Protein AF-0000000076551559 (afdb_homodimer)

Foldseek 3Di:
DPDPVNVVVVVVVCCQLVLLLQLVVLLLCLVLVLCVLVPLLDDDPPDPDDHDLVNVQSNCCNPPVASDRDDPPDPDPPPPPPPPPPPPVDDDPPPPDPPVPPPPDPDPPPPPPVPPCVVVSVVVNVVSVVSNVVSVVSLVVSCVPDDPVVSSVVSNVNSVVVSVVVNVD/DPDPVNVVVVVVVCCQLVLLLQLVVLLLCLVLVLCVLVPLLDDDPPDPDDHDLVNVQSNCCNPPVASDRDDPPDPDPPPPPPPDPPPPVDDDPPPPDCPVPVPPDPPPPPPPPVPPCVVVSVVVNVVSVVSNVVSVVSLVVSCVPDDPVVSSVVSNVNSVVVSVVVNVD

Organism: NCBI:txid570835

pLDDT: mean 78.08, std 25.2, range [28.67, 98.81]

Structure (mmCIF, N/CA/C/O backbone):
data_AF-0000000076551559-model_v1
#
loop_
_entity.id
_entity.type
_entity.pdbx_description
1 polymer 'PepSY-associated transmembrane protein'
#
loop_
_atom_site.group_PDB
_atom_site.id
_atom_site.type_symbol
_atom_site.label_atom_id
_atom_site.label_alt_id
_atom_site.label_comp_id
_atom_site.label_asym_id
_atom_site.label_entity_id
_atom_site.label_seq_id
_atom_site.pdbx_PDB_ins_code
_atom_site.Cartn_x
_atom_site.Cartn_y
_atom_site.Cartn_z
_atom_site.occupancy
_atom_site.B_iso_or_equiv
_atom_site.auth_seq_id
_atom_site.auth_comp_id
_atom_site.auth_asym_id
_atom_site.auth_atom_id
_atom_site.pdbx_PDB_model_num
ATOM 1 N N . MET A 1 1 ? -0.779 -9.688 -32.031 1 63.06 1 MET A N 1
ATOM 2 C CA . MET A 1 1 ? -1.472 -9.898 -30.766 1 63.06 1 MET A CA 1
ATOM 3 C C . MET A 1 1 ? -0.723 -10.906 -29.906 1 63.06 1 MET A C 1
ATOM 5 O O . MET A 1 1 ? -0.299 -11.961 -30.391 1 63.06 1 MET A O 1
ATOM 9 N N . ILE A 1 2 ? -0.225 -10.492 -28.766 1 76.25 2 ILE A N 1
ATOM 10 C CA . ILE A 1 2 ? 0.475 -11.43 -27.906 1 76.25 2 ILE A CA 1
ATOM 11 C C . ILE A 1 2 ? -0.437 -12.609 -27.578 1 76.25 2 ILE A C 1
ATOM 13 O O . ILE A 1 2 ? -1.592 -12.422 -27.188 1 76.25 2 ILE A O 1
ATOM 17 N N . PRO A 1 3 ? 0.051 -13.742 -27.891 1 84.31 3 PRO A N 1
ATOM 18 C CA . PRO A 1 3 ? -0.763 -14.906 -27.547 1 84.31 3 PRO A CA 1
ATOM 19 C C . PRO A 1 3 ? -1.123 -14.953 -26.062 1 84.31 3 PRO A C 1
ATOM 21 O O . PRO A 1 3 ? -0.355 -14.484 -25.219 1 84.31 3 PRO A O 1
ATOM 24 N N . SER A 1 4 ? -2.287 -15.453 -25.812 1 84.56 4 SER A N 1
ATOM 25 C CA . SER A 1 4 ? -2.855 -15.477 -24.469 1 84.56 4 SER A CA 1
ATOM 26 C C . SER A 1 4 ? -1.895 -16.125 -23.469 1 84.56 4 SER A C 1
ATOM 28 O O . SER A 1 4 ? -1.733 -15.633 -22.344 1 84.56 4 SER A O 1
ATOM 30 N N . ARG A 1 5 ? -1.198 -17.141 -23.938 1 88.62 5 ARG A N 1
ATOM 31 C CA . ARG A 1 5 ? -0.278 -17.859 -23.062 1 88.62 5 ARG A CA 1
ATOM 32 C C . ARG A 1 5 ? 0.947 -17 -22.75 1 88.62 5 ARG A C 1
ATOM 34 O O . ARG A 1 5 ? 1.426 -16.984 -21.609 1 88.62 5 ARG A O 1
ATOM 41 N N . ALA A 1 6 ? 1.426 -16.391 -23.766 1 90.19 6 ALA A N 1
ATOM 42 C CA . ALA A 1 6 ? 2.58 -15.516 -23.578 1 90.19 6 ALA A CA 1
ATOM 43 C C . ALA A 1 6 ? 2.238 -14.344 -22.672 1 90.19 6 ALA A C 1
ATOM 45 O O . ALA A 1 6 ? 3.045 -13.945 -21.828 1 90.19 6 ALA A O 1
ATOM 46 N N . PHE A 1 7 ? 1.09 -13.852 -22.812 1 91.69 7 PHE A N 1
ATOM 47 C CA . PHE A 1 7 ? 0.646 -12.727 -22 1 91.69 7 PHE A CA 1
ATOM 48 C C . PHE A 1 7 ? 0.524 -13.133 -20.531 1 91.69 7 PHE A C 1
ATOM 50 O O . PHE A 1 7 ? 0.917 -12.375 -19.641 1 91.69 7 PHE A O 1
ATOM 57 N N . LEU A 1 8 ? 0.089 -14.266 -20.328 1 92.44 8 LEU A N 1
ATOM 58 C CA . LEU A 1 8 ? -0.045 -14.766 -18.953 1 92.44 8 LEU A CA 1
ATOM 59 C C . LEU A 1 8 ? 1.323 -14.953 -18.312 1 92.44 8 LEU A C 1
ATOM 61 O O . LEU A 1 8 ? 1.501 -14.656 -17.125 1 92.44 8 LEU A O 1
ATOM 65 N N . LYS A 1 9 ? 2.184 -15.438 -19.078 1 93.62 9 LYS A N 1
ATOM 66 C CA . LYS A 1 9 ? 3.547 -15.586 -18.562 1 93.62 9 LYS A CA 1
ATOM 67 C C . LYS A 1 9 ? 4.156 -14.234 -18.219 1 93.62 9 LYS A C 1
ATOM 69 O O . LYS A 1 9 ? 4.766 -14.078 -17.156 1 93.62 9 LYS A O 1
ATOM 74 N N . TYR A 1 10 ? 3.982 -13.328 -19.125 1 93.75 10 TYR A N 1
ATOM 75 C CA . TYR A 1 10 ? 4.496 -11.984 -18.891 1 93.75 10 TYR A CA 1
ATOM 76 C C . TYR A 1 10 ? 3.865 -11.367 -17.641 1 93.75 10 TYR A C 1
ATOM 78 O O . TYR A 1 10 ? 4.547 -10.711 -16.859 1 93.75 10 TYR A O 1
ATOM 86 N N . THR A 1 11 ? 2.625 -11.594 -17.5 1 95.44 11 THR A N 1
ATOM 87 C CA . THR A 1 11 ? 1.903 -11.062 -16.344 1 95.44 11 THR A CA 1
ATOM 88 C C . THR A 1 11 ? 2.432 -11.664 -15.047 1 95.44 11 THR A C 1
ATOM 90 O O . THR A 1 11 ? 2.633 -10.953 -14.062 1 95.44 11 THR A O 1
ATOM 93 N N . ARG A 1 12 ? 2.646 -12.898 -15.117 1 95.75 12 ARG A N 1
ATOM 94 C CA . ARG A 1 12 ? 3.162 -13.586 -13.938 1 95.75 12 ARG A CA 1
ATOM 95 C C . ARG A 1 12 ? 4.555 -13.086 -13.57 1 95.75 12 ARG A C 1
ATOM 97 O O . ARG A 1 12 ? 4.836 -12.82 -12.406 1 95.75 12 ARG A O 1
ATOM 104 N N . VAL A 1 13 ? 5.379 -12.891 -14.547 1 95.31 13 VAL A N 1
ATOM 105 C CA . VAL A 1 13 ? 6.758 -12.453 -14.336 1 95.31 13 VAL A CA 1
ATOM 106 C C . VAL A 1 13 ? 6.773 -11.016 -13.828 1 95.31 13 VAL A C 1
ATOM 108 O O . VAL A 1 13 ? 7.508 -10.688 -12.891 1 95.31 13 VAL A O 1
ATOM 111 N N . THR A 1 14 ? 5.957 -10.258 -14.445 1 95.88 14 THR A N 1
ATOM 112 C CA . THR A 1 14 ? 5.867 -8.867 -14.023 1 95.88 14 THR A CA 1
ATOM 113 C C . THR A 1 14 ? 5.367 -8.773 -12.586 1 95.88 14 THR A C 1
ATOM 115 O O . THR A 1 14 ? 5.945 -8.055 -11.766 1 95.88 14 THR A O 1
ATOM 118 N N . HIS A 1 15 ? 4.332 -9.492 -12.289 1 97.94 15 HIS A N 1
ATOM 119 C CA . HIS A 1 15 ? 3.805 -9.5 -10.93 1 97.94 15 HIS A CA 1
ATOM 120 C C . HIS A 1 15 ? 4.863 -9.945 -9.93 1 97.94 15 HIS A C 1
ATOM 122 O O . HIS A 1 15 ? 5.035 -9.32 -8.883 1 97.94 15 HIS A O 1
ATOM 128 N N . LEU A 1 16 ? 5.582 -10.906 -10.281 1 97.31 16 LEU A N 1
ATOM 129 C CA . LEU A 1 16 ? 6.59 -11.5 -9.406 1 97.31 16 LEU A CA 1
ATOM 130 C C . LEU A 1 16 ? 7.684 -10.484 -9.078 1 97.31 16 LEU A C 1
ATOM 132 O O . LEU A 1 16 ? 7.898 -10.156 -7.91 1 97.31 16 LEU A O 1
ATOM 136 N N . TYR A 1 17 ? 8.266 -9.953 -10.055 1 97.19 17 TYR A N 1
ATOM 137 C CA . TYR A 1 17 ? 9.469 -9.164 -9.812 1 97.19 17 TYR A CA 1
ATOM 138 C C . TYR A 1 17 ? 9.102 -7.75 -9.367 1 97.19 17 TYR A C 1
ATOM 140 O O . TYR A 1 17 ? 9.82 -7.145 -8.57 1 97.19 17 TYR A O 1
ATOM 148 N N . LEU A 1 18 ? 8.031 -7.266 -9.859 1 98.06 18 LEU A N 1
ATOM 149 C CA . LEU A 1 18 ? 7.555 -6 -9.32 1 98.06 18 LEU A CA 1
ATOM 150 C C . LEU A 1 18 ? 7.191 -6.137 -7.844 1 98.06 18 LEU A C 1
ATOM 152 O O . LEU A 1 18 ? 7.562 -5.293 -7.027 1 98.06 18 LEU A O 1
ATOM 156 N N . GLY A 1 19 ? 6.469 -7.199 -7.578 1 98.38 19 GLY A N 1
ATOM 157 C CA . GLY A 1 19 ? 6.078 -7.449 -6.199 1 98.38 19 GLY A CA 1
ATOM 158 C C . GLY A 1 19 ? 7.262 -7.586 -5.258 1 98.38 19 GLY A C 1
ATOM 159 O O . GLY A 1 19 ? 7.262 -7.016 -4.164 1 98.38 19 GLY A O 1
ATOM 160 N N . VAL A 1 20 ? 8.227 -8.312 -5.707 1 98.69 20 VAL A N 1
ATOM 161 C CA . VAL A 1 20 ? 9.406 -8.539 -4.879 1 98.69 20 VAL A CA 1
ATOM 162 C C . VAL A 1 20 ? 10.156 -7.223 -4.684 1 98.69 20 VAL A C 1
ATOM 164 O O . VAL A 1 20 ? 10.602 -6.914 -3.574 1 98.69 20 VAL A O 1
ATOM 167 N N . PHE A 1 21 ? 10.297 -6.465 -5.688 1 98.75 21 PHE A N 1
ATOM 168 C CA . PHE A 1 21 ? 11.031 -5.203 -5.629 1 98.75 21 PHE A CA 1
ATOM 169 C C . PHE A 1 21 ? 10.359 -4.234 -4.66 1 98.75 21 PHE A C 1
ATOM 171 O O . PHE A 1 21 ? 11.039 -3.584 -3.861 1 98.75 21 PHE A O 1
ATOM 178 N N . ILE A 1 22 ? 9.039 -4.207 -4.695 1 98.75 22 ILE A N 1
ATOM 179 C CA . ILE A 1 22 ? 8.383 -3.166 -3.918 1 98.75 22 ILE A CA 1
ATOM 180 C C . ILE A 1 22 ? 7.996 -3.713 -2.545 1 98.75 22 ILE A C 1
ATOM 182 O O . ILE A 1 22 ? 7.5 -2.973 -1.691 1 98.75 22 ILE A O 1
ATOM 186 N N . ALA A 1 23 ? 8.227 -4.949 -2.246 1 98.81 23 ALA A N 1
ATOM 187 C CA . ALA A 1 23 ? 7.805 -5.602 -1.01 1 98.81 23 ALA A CA 1
ATOM 188 C C . ALA A 1 23 ? 8.281 -4.824 0.212 1 98.81 23 ALA A C 1
ATOM 190 O O . ALA A 1 23 ? 7.504 -4.551 1.127 1 98.81 23 ALA A O 1
ATOM 191 N N . PRO A 1 24 ? 9.547 -4.344 0.263 1 98.75 24 PRO A N 1
ATOM 192 C CA . PRO A 1 24 ? 9.961 -3.588 1.444 1 98.75 24 PRO A CA 1
ATOM 193 C C . PRO A 1 24 ? 9.164 -2.299 1.634 1 98.75 24 PRO A C 1
ATOM 195 O O . PRO A 1 24 ? 8.828 -1.938 2.764 1 98.75 24 PRO A O 1
ATOM 198 N N . ALA A 1 25 ? 8.93 -1.687 0.568 1 98.62 25 ALA A N 1
ATOM 199 C CA . ALA A 1 25 ? 8.117 -0.477 0.645 1 98.62 25 ALA A CA 1
ATOM 200 C C . ALA A 1 25 ? 6.703 -0.798 1.123 1 98.62 25 ALA A C 1
ATOM 202 O O . ALA A 1 25 ? 6.113 -0.032 1.886 1 98.62 25 ALA A O 1
ATOM 203 N N . LEU A 1 26 ? 6.164 -1.892 0.678 1 98.75 26 LEU A N 1
ATOM 204 C CA . LEU A 1 26 ? 4.824 -2.283 1.099 1 98.75 26 LEU A CA 1
ATOM 205 C C . LEU A 1 26 ? 4.789 -2.584 2.594 1 98.75 26 LEU A C 1
ATOM 207 O O . LEU A 1 26 ? 3.826 -2.234 3.279 1 98.75 26 LEU A O 1
ATOM 211 N N . PHE A 1 27 ? 5.801 -3.219 3.094 1 98.75 27 PHE A N 1
ATOM 212 C CA . PHE A 1 27 ? 5.906 -3.438 4.531 1 98.75 27 PHE A CA 1
ATOM 213 C C . PHE A 1 27 ? 5.953 -2.109 5.281 1 98.75 27 PHE A C 1
ATOM 215 O O . PHE A 1 27 ? 5.277 -1.942 6.301 1 98.75 27 PHE A O 1
ATOM 222 N N . PHE A 1 28 ? 6.797 -1.255 4.785 1 98.25 28 PHE A N 1
ATOM 223 C CA . PHE A 1 28 ? 6.938 0.07 5.379 1 98.25 28 PHE A CA 1
ATOM 224 C C . PHE A 1 28 ? 5.594 0.792 5.414 1 98.25 28 PHE A C 1
ATOM 226 O O . PHE A 1 28 ? 5.18 1.29 6.461 1 98.25 28 PHE A O 1
ATOM 233 N N . PHE A 1 29 ? 4.855 0.775 4.297 1 98 29 PHE A N 1
ATOM 234 C CA . PHE A 1 29 ? 3.602 1.516 4.199 1 98 29 PHE A CA 1
ATOM 235 C C . PHE A 1 29 ? 2.506 0.838 5.016 1 98 29 PHE A C 1
ATOM 237 O O . PHE A 1 29 ? 1.636 1.509 5.574 1 98 29 PHE A O 1
ATOM 244 N N . ALA A 1 30 ? 2.5 -0.464 5.027 1 98.25 30 ALA A N 1
ATOM 245 C CA . ALA A 1 30 ? 1.529 -1.17 5.859 1 98.25 30 ALA A CA 1
ATOM 246 C C . ALA A 1 30 ? 1.704 -0.81 7.332 1 98.25 30 ALA A C 1
ATOM 248 O O . ALA A 1 30 ? 0.726 -0.538 8.031 1 98.25 3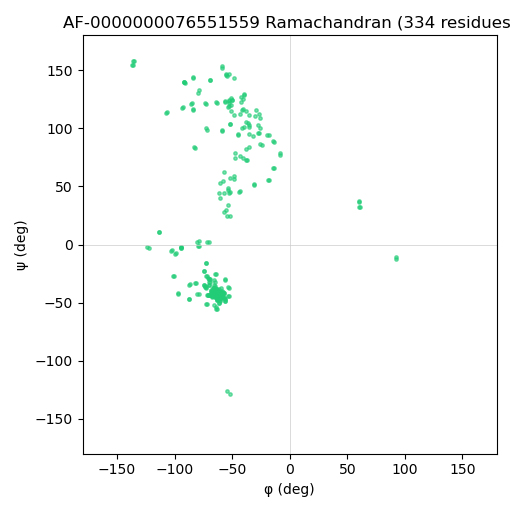0 ALA A O 1
ATOM 249 N N . PHE A 1 31 ? 2.906 -0.756 7.75 1 97.81 31 PHE A N 1
ATOM 250 C CA . PHE A 1 31 ? 3.215 -0.478 9.148 1 97.81 31 PHE A CA 1
ATOM 251 C C . PHE A 1 31 ? 2.926 0.979 9.492 1 97.81 31 PHE A C 1
ATOM 253 O O . PHE A 1 31 ? 2.205 1.269 10.445 1 97.81 31 PHE A O 1
ATOM 260 N N . THR A 1 32 ? 3.439 1.893 8.719 1 97.25 32 THR A N 1
ATOM 261 C CA . THR A 1 32 ? 3.277 3.314 9 1 97.25 32 THR A CA 1
ATOM 262 C C . THR A 1 32 ? 1.835 3.752 8.766 1 97.25 32 THR A C 1
ATOM 264 O O . THR A 1 32 ? 1.328 4.641 9.453 1 97.25 32 THR A O 1
ATOM 267 N N . GLY A 1 33 ? 1.189 3.123 7.742 1 96.44 33 GLY A N 1
ATOM 268 C CA . GLY A 1 33 ? -0.224 3.406 7.551 1 96.44 33 GLY A CA 1
ATOM 269 C C . GLY A 1 33 ? -1.068 3.076 8.766 1 96.44 33 GLY A C 1
ATOM 270 O O . GLY A 1 33 ? -1.976 3.83 9.125 1 96.44 33 GLY A O 1
ATOM 271 N N . ALA A 1 34 ? -0.791 1.961 9.391 1 96.88 34 ALA A N 1
ATOM 272 C CA . ALA A 1 34 ? -1.507 1.584 10.602 1 96.88 34 ALA A CA 1
ATOM 273 C C . ALA A 1 34 ? -1.264 2.598 11.719 1 96.88 34 ALA A C 1
ATOM 275 O O . ALA A 1 34 ? -2.199 3 12.414 1 96.88 34 ALA A O 1
ATOM 276 N N . LEU A 1 35 ? -0.002 3.047 11.867 1 95.44 35 LEU A N 1
ATOM 277 C CA . LEU A 1 35 ? 0.338 4.043 12.875 1 95.44 35 LEU A CA 1
ATOM 278 C C . LEU A 1 35 ? -0.398 5.352 12.617 1 95.44 35 LEU A C 1
ATOM 280 O O . LEU A 1 35 ? -0.929 5.965 13.547 1 95.44 35 LEU A O 1
ATOM 284 N N . GLN A 1 36 ? -0.46 5.707 11.438 1 93.75 36 GLN A N 1
ATOM 285 C CA . GLN A 1 36 ? -1.048 6.992 11.062 1 93.75 36 GLN A CA 1
ATOM 286 C C . GLN A 1 36 ? -2.568 6.953 11.18 1 93.75 36 GLN A C 1
ATOM 288 O O . GLN A 1 36 ? -3.201 7.973 11.461 1 93.75 36 GLN A O 1
ATOM 293 N N . THR A 1 37 ? -3.121 5.801 10.875 1 93.31 37 THR A N 1
ATOM 294 C CA . THR A 1 37 ? -4.57 5.645 10.969 1 93.31 37 THR A CA 1
ATOM 295 C C . THR A 1 37 ? -5.066 5.992 12.367 1 93.31 37 THR A C 1
ATOM 297 O O . THR A 1 37 ? -6.137 6.582 12.523 1 93.31 37 THR A O 1
ATOM 300 N N . PHE A 1 38 ? -4.277 5.785 13.359 1 92.12 38 PHE A N 1
ATOM 301 C CA . PHE A 1 38 ? -4.691 6.051 14.734 1 92.12 38 PHE A CA 1
ATOM 302 C C . PHE A 1 38 ? -3.891 7.199 15.328 1 92.12 38 PHE A C 1
ATOM 304 O O . PHE A 1 38 ? -3.85 7.367 16.547 1 92.12 38 PHE A O 1
ATOM 311 N N . SER A 1 39 ? -3.148 7.895 14.492 1 90.31 39 SER A N 1
ATOM 312 C CA . SER A 1 39 ? -2.414 9.102 14.836 1 90.31 39 SER A CA 1
ATOM 313 C C . SER A 1 39 ? -1.385 8.836 15.93 1 90.31 39 SER A C 1
ATOM 315 O O . SER A 1 39 ? -1.173 9.672 16.812 1 90.31 39 SER A O 1
ATOM 317 N N . LEU A 1 40 ? -0.816 7.773 15.898 1 90.94 40 LEU A N 1
ATOM 318 C CA . LEU A 1 40 ? 0.179 7.398 16.891 1 90.94 40 LEU A CA 1
ATOM 319 C C . LEU A 1 40 ? 1.523 8.055 16.594 1 90.94 40 LEU A C 1
ATOM 321 O O . LEU A 1 40 ? 2.451 7.973 17.406 1 90.94 40 LEU A O 1
ATOM 325 N N . HIS A 1 41 ? 1.529 8.789 15.516 1 88.62 41 HIS A N 1
ATOM 326 C CA . HIS A 1 41 ? 2.758 9.469 15.109 1 88.62 41 HIS A CA 1
ATOM 327 C C . HIS A 1 41 ? 2.711 10.953 15.461 1 88.62 41 HIS A C 1
ATOM 329 O O . HIS A 1 41 ? 3.695 11.672 15.266 1 88.62 41 HIS A O 1
ATOM 335 N N . GLU A 1 42 ? 1.568 11.328 15.953 1 85.69 42 GLU A N 1
ATOM 336 C CA . GLU A 1 42 ? 1.445 12.75 16.266 1 85.69 42 GLU A CA 1
ATOM 337 C C . GLU A 1 42 ? 0.771 12.969 17.609 1 85.69 42 GLU A C 1
ATOM 339 O O . GLU A 1 42 ? 0.112 12.07 18.141 1 85.69 42 GLU A O 1
ATOM 344 N N . THR A 1 43 ? 1.106 14.148 18.031 1 80.5 43 THR A N 1
ATOM 345 C CA . THR A 1 43 ? 0.419 14.594 19.234 1 80.5 43 THR A CA 1
ATOM 346 C C . THR A 1 43 ? -0.921 15.242 18.891 1 80.5 43 THR A C 1
ATOM 348 O O . THR A 1 43 ? -1.001 16.078 18 1 80.5 43 THR A O 1
ATOM 351 N N . THR A 1 44 ? -1.928 14.617 19.469 1 72.94 44 THR A N 1
ATOM 352 C CA . THR A 1 44 ? -3.242 15.203 19.219 1 72.94 44 THR A CA 1
ATOM 353 C C . THR A 1 44 ? -3.51 16.344 20.188 1 72.94 44 THR A C 1
ATOM 355 O O . THR A 1 44 ? -3.008 16.344 21.328 1 72.94 44 THR A O 1
ATOM 358 N N . ARG A 1 45 ? -4.137 17.234 19.656 1 66.69 45 ARG A N 1
ATOM 359 C CA . ARG A 1 45 ? -4.457 18.406 20.469 1 66.69 45 ARG A CA 1
ATOM 360 C C . ARG A 1 45 ? -5.094 17.984 21.797 1 66.69 45 ARG A C 1
ATOM 362 O O . ARG A 1 45 ? -6.055 17.219 21.812 1 66.69 45 ARG A O 1
ATOM 369 N N . GLY A 1 46 ? -4.465 18.438 22.875 1 72.88 46 GLY A N 1
ATOM 370 C CA . GLY A 1 46 ? -5.02 18.172 24.203 1 72.88 46 GLY A CA 1
ATOM 371 C C . GLY A 1 46 ? -4.469 16.906 24.828 1 72.88 46 GLY A C 1
ATOM 372 O O . GLY A 1 46 ? -4.77 16.594 25.984 1 72.88 46 GLY A O 1
ATOM 373 N N . SER A 1 47 ? -3.783 16.188 23.969 1 75.38 47 SER A N 1
ATOM 374 C CA . SER A 1 47 ? -3.246 14.938 24.5 1 75.38 47 SER A CA 1
ATOM 375 C C . SER A 1 47 ? -1.84 15.133 25.047 1 75.38 47 SER A C 1
ATOM 377 O O . SER A 1 47 ? -1.088 15.984 24.562 1 75.38 47 SER A O 1
ATOM 379 N N . SER A 1 48 ? -1.538 14.57 26.078 1 86.12 48 SER A N 1
ATOM 380 C CA . SER A 1 48 ? -0.197 14.578 26.656 1 86.12 48 SER A CA 1
ATOM 381 C C . SER A 1 48 ? 0.703 13.555 25.969 1 86.12 48 SER A C 1
ATOM 383 O O . SER A 1 48 ? 1.887 13.445 26.297 1 86.12 48 SER A O 1
ATOM 385 N N . TYR A 1 49 ? 0.102 12.953 25.016 1 85.69 49 TYR A N 1
ATOM 386 C CA . TYR A 1 49 ? 0.853 11.906 24.328 1 85.69 49 TYR A CA 1
ATOM 387 C C . TYR A 1 49 ? 1.938 12.5 23.438 1 85.69 49 TYR A C 1
ATOM 389 O O . TYR A 1 49 ? 1.665 13.391 22.625 1 85.69 49 TYR A O 1
ATOM 397 N N . LYS A 1 50 ? 3.182 12.078 23.766 1 87.12 50 LYS A N 1
ATOM 398 C CA . LYS A 1 50 ? 4.324 12.43 22.922 1 87.12 50 LYS A CA 1
ATOM 399 C C . LYS A 1 50 ? 4.816 11.227 22.125 1 87.12 50 LYS A C 1
ATOM 401 O O . LYS A 1 50 ? 5.375 10.289 22.703 1 87.12 50 LYS A O 1
ATOM 406 N N . PRO A 1 51 ? 4.676 11.297 20.828 1 91.31 51 PRO A N 1
ATOM 407 C CA . PRO A 1 51 ? 5.125 10.148 20.047 1 91.31 51 PRO A CA 1
ATOM 408 C C . PRO A 1 51 ? 6.645 9.992 20.047 1 91.31 51 PRO A C 1
ATOM 410 O O . PRO A 1 51 ? 7.371 10.984 20.109 1 91.31 51 PRO A O 1
ATOM 413 N N . PRO A 1 52 ? 7.055 8.773 20.109 1 92.56 52 PRO A N 1
ATOM 414 C CA . PRO A 1 52 ? 8.5 8.555 20 1 92.56 52 PRO A CA 1
ATOM 415 C C . PRO A 1 52 ? 9.078 9.094 18.688 1 92.56 52 PRO A C 1
ATOM 417 O O . PRO A 1 52 ? 8.383 9.141 17.672 1 92.56 52 PRO A O 1
ATOM 420 N N . ALA A 1 53 ? 10.297 9.438 18.672 1 91.56 53 ALA A N 1
ATOM 421 C CA . ALA A 1 53 ? 10.977 10.094 17.562 1 91.56 53 ALA A CA 1
ATOM 422 C C . ALA A 1 53 ? 10.953 9.211 16.312 1 91.56 53 ALA A C 1
ATOM 424 O O . ALA A 1 53 ? 10.797 9.703 15.195 1 91.56 53 ALA A O 1
ATOM 425 N N . TRP A 1 54 ? 11.102 7.93 16.547 1 92.38 54 TRP A N 1
ATOM 426 C CA . TRP A 1 54 ? 11.133 7.031 15.398 1 92.38 54 TRP A CA 1
ATOM 427 C C . TRP A 1 54 ? 9.781 7.02 14.68 1 92.38 54 TRP A C 1
ATOM 429 O O . TRP A 1 54 ? 9.727 6.918 13.453 1 92.38 54 TRP A O 1
ATOM 439 N N . ALA A 1 55 ? 8.711 7.09 15.359 1 93.75 55 ALA A N 1
ATOM 440 C CA . ALA A 1 55 ? 7.379 7.109 14.758 1 93.75 55 ALA A CA 1
ATOM 441 C C . ALA A 1 55 ? 7.16 8.383 13.953 1 93.75 55 ALA A C 1
ATOM 443 O O . ALA A 1 55 ? 6.582 8.352 12.859 1 93.75 55 ALA A O 1
ATOM 444 N N . MET A 1 56 ? 7.699 9.469 14.477 1 93.06 56 MET A N 1
ATOM 445 C CA . MET A 1 56 ? 7.574 10.75 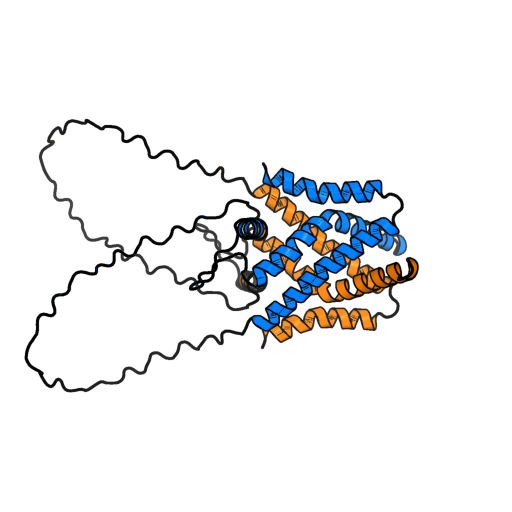13.781 1 93.06 56 MET A CA 1
ATOM 446 C C . MET A 1 56 ? 8.375 10.742 12.484 1 93.06 56 MET A C 1
ATOM 448 O O . MET A 1 56 ? 7.902 11.227 11.453 1 93.06 56 MET A O 1
ATOM 452 N N . THR A 1 57 ? 9.523 10.18 12.555 1 91 57 THR A N 1
ATOM 453 C CA . THR A 1 57 ? 10.391 10.133 11.383 1 91 57 THR A CA 1
ATOM 454 C C . THR A 1 57 ? 9.781 9.25 10.297 1 91 57 THR A C 1
ATOM 456 O O . THR A 1 57 ? 9.75 9.625 9.125 1 91 57 THR A O 1
ATOM 459 N N . LEU A 1 58 ? 9.25 8.102 10.68 1 93.94 58 LEU A N 1
ATOM 460 C CA . LEU A 1 58 ? 8.633 7.188 9.727 1 93.94 58 LEU A CA 1
ATOM 461 C C . LEU A 1 58 ? 7.395 7.809 9.094 1 93.94 58 LEU A C 1
ATOM 463 O O . LEU A 1 58 ? 7.137 7.621 7.902 1 93.94 58 LEU A O 1
ATOM 467 N N . ALA A 1 59 ? 6.723 8.5 9.906 1 93.12 59 ALA A N 1
ATOM 468 C CA . ALA A 1 59 ? 5.535 9.18 9.398 1 93.12 59 ALA A CA 1
ATOM 469 C C . ALA A 1 59 ? 5.906 10.242 8.367 1 93.12 59 ALA A C 1
ATOM 471 O O . ALA A 1 59 ? 5.23 10.391 7.348 1 93.12 59 ALA A O 1
ATOM 472 N N . GLN A 1 60 ? 6.914 10.93 8.688 1 90.19 60 GLN A N 1
ATOM 473 C CA . GLN A 1 60 ? 7.375 11.977 7.781 1 90.19 60 GLN A CA 1
ATOM 474 C C . GLN A 1 60 ? 7.824 11.391 6.445 1 90.19 60 GLN A C 1
ATOM 476 O O . GLN A 1 60 ? 7.527 11.945 5.387 1 90.19 60 GLN A O 1
ATOM 481 N N . ILE A 1 61 ? 8.5 10.305 6.508 1 91.94 61 ILE A N 1
ATOM 482 C CA . ILE A 1 61 ? 8.922 9.633 5.285 1 91.94 61 ILE A CA 1
ATOM 483 C C . ILE A 1 61 ? 7.695 9.148 4.512 1 91.94 61 ILE A C 1
ATOM 485 O O . ILE A 1 61 ? 7.621 9.312 3.291 1 91.94 61 ILE A O 1
ATOM 489 N N . HIS A 1 62 ? 6.734 8.648 5.215 1 93.75 62 HIS A N 1
ATOM 490 C CA . HIS A 1 62 ? 5.508 8.133 4.613 1 93.75 62 HIS A CA 1
ATOM 491 C C . HIS A 1 62 ? 4.707 9.25 3.951 1 93.75 62 HIS A C 1
ATOM 493 O O . HIS A 1 62 ? 4.18 9.07 2.852 1 93.75 62 HIS A O 1
ATOM 499 N N . LYS A 1 63 ? 4.762 10.359 4.543 1 88.81 63 LYS A N 1
ATOM 500 C CA . LYS A 1 63 ? 3.855 11.422 4.109 1 88.81 63 LYS A CA 1
ATOM 501 C C . LYS A 1 63 ? 4.551 12.383 3.145 1 88.81 63 LYS A C 1
ATOM 503 O O . LYS A 1 63 ? 3.961 12.805 2.15 1 88.81 63 LYS A O 1
ATOM 508 N N . LYS A 1 64 ? 5.773 12.711 3.455 1 85.81 64 LYS A N 1
ATOM 509 C CA . LYS A 1 64 ? 6.418 13.797 2.721 1 85.81 64 LYS A CA 1
ATOM 510 C C . LYS A 1 64 ? 7.723 13.336 2.088 1 85.81 64 LYS A C 1
ATOM 512 O O . LYS A 1 64 ? 8.398 14.109 1.402 1 85.81 64 LYS A O 1
ATOM 517 N N . GLN A 1 65 ? 8.047 12.117 2.33 1 90.62 65 GLN A N 1
ATOM 518 C CA . GLN A 1 65 ? 9.25 11.547 1.73 1 90.62 65 GLN A CA 1
ATOM 519 C C . GLN A 1 65 ? 10.5 12.32 2.156 1 90.62 65 GLN A C 1
ATOM 521 O O . GLN A 1 65 ? 11.398 12.547 1.349 1 90.62 65 GLN A O 1
ATOM 526 N N . THR A 1 66 ? 10.445 12.812 3.342 1 83.88 66 THR A N 1
ATOM 527 C CA . THR A 1 66 ? 11.602 13.484 3.928 1 83.88 66 THR A CA 1
ATOM 528 C C . THR A 1 66 ? 11.797 13.055 5.379 1 83.88 66 THR A C 1
ATOM 530 O O . THR A 1 66 ? 10.852 12.625 6.039 1 83.88 66 THR A O 1
ATOM 533 N N . THR A 1 67 ? 13.016 13.164 5.824 1 81.56 67 THR A N 1
ATOM 534 C CA . THR A 1 67 ? 13.305 12.805 7.207 1 81.56 67 THR A CA 1
ATOM 535 C C . THR A 1 67 ? 13.258 14.039 8.109 1 81.56 67 THR A C 1
ATOM 537 O O . THR A 1 67 ? 13.375 13.922 9.328 1 81.56 67 THR A O 1
ATOM 540 N N . VAL A 1 68 ? 13.039 15.125 7.539 1 79.5 68 VAL A N 1
ATOM 541 C CA . VAL A 1 68 ? 13.039 16.375 8.297 1 79.5 68 VAL A CA 1
ATOM 542 C C . VAL A 1 68 ? 11.664 16.578 8.938 1 79.5 68 VAL A C 1
ATOM 544 O O . VAL A 1 68 ? 10.656 16.688 8.234 1 79.5 68 VAL A O 1
ATOM 547 N N . VAL A 1 69 ? 11.617 16.594 10.203 1 74.19 69 VAL A N 1
ATOM 548 C CA . VAL A 1 69 ? 10.375 16.828 10.938 1 74.19 69 VAL A CA 1
ATOM 549 C C . VAL A 1 69 ? 10.258 18.312 11.266 1 74.19 69 VAL A C 1
ATOM 551 O O . VAL A 1 69 ? 11.133 18.891 11.914 1 74.19 69 VAL A O 1
ATOM 554 N N . PRO A 1 70 ? 9.234 18.875 10.727 1 68.69 70 PRO A N 1
ATOM 555 C CA . PRO A 1 70 ? 9.094 20.297 11.047 1 68.69 70 PRO A CA 1
ATOM 556 C C . PRO A 1 70 ? 8.859 20.547 12.539 1 68.69 70 PRO A C 1
ATOM 558 O O . PRO A 1 70 ? 8.133 19.781 13.188 1 68.69 70 PRO A O 1
ATOM 561 N N . VAL A 1 71 ? 9.734 21.344 13.156 1 60.97 71 VAL A N 1
ATOM 562 C CA . VAL A 1 71 ? 9.594 21.719 14.562 1 60.97 71 VAL A CA 1
ATOM 563 C C . VAL A 1 71 ? 8.453 22.719 14.711 1 60.97 71 VAL A C 1
ATOM 565 O O . VAL A 1 71 ? 8.383 23.719 13.992 1 60.97 71 VAL A O 1
ATOM 568 N N . ARG A 1 72 ? 7.312 22.203 15.133 1 54.75 72 ARG A N 1
ATOM 569 C CA . ARG A 1 72 ? 6.211 23.125 15.375 1 54.75 72 ARG A CA 1
ATOM 570 C C . ARG A 1 72 ? 6.641 24.266 16.281 1 54.75 72 ARG A C 1
ATOM 572 O O . ARG A 1 72 ? 7.156 24.031 17.375 1 54.75 72 ARG A O 1
ATOM 579 N N . LYS A 1 73 ? 6.848 25.406 15.68 1 49.41 73 LYS A N 1
ATOM 580 C CA . LYS A 1 73 ? 7.082 26.562 16.547 1 49.41 73 LYS A CA 1
ATOM 581 C C . LYS A 1 73 ? 5.902 26.781 17.484 1 49.41 73 LYS A C 1
ATOM 583 O O . LYS A 1 73 ? 4.746 26.797 17.047 1 49.41 73 LYS A O 1
ATOM 588 N N . LEU A 1 74 ? 6.016 26.344 18.609 1 49.88 74 LEU A N 1
ATOM 589 C CA . LEU A 1 74 ? 5.012 26.688 19.609 1 49.88 74 LEU A CA 1
ATOM 590 C C . LEU A 1 74 ? 4.617 28.156 19.5 1 49.88 74 LEU A C 1
ATOM 592 O O . LEU A 1 74 ? 5.465 29.016 19.25 1 49.88 74 LEU A O 1
ATOM 596 N N . PRO A 1 75 ? 3.316 28.359 19.156 1 50.75 75 PRO A N 1
ATOM 597 C CA . PRO A 1 75 ? 2.959 29.781 19.203 1 50.75 75 PRO A CA 1
ATOM 598 C C . PRO A 1 75 ? 3.584 30.516 20.391 1 50.75 75 PRO A C 1
ATOM 600 O O . PRO A 1 75 ? 3.828 29.906 21.438 1 50.75 75 PRO A O 1
ATOM 603 N N . PRO A 1 76 ? 4.203 31.609 20.109 1 48.84 76 PRO A N 1
ATOM 604 C CA . PRO A 1 76 ? 4.73 32.375 21.25 1 48.84 76 PRO A CA 1
ATOM 605 C C . PRO A 1 76 ? 3.75 32.438 22.422 1 48.84 76 PRO A C 1
ATOM 607 O O . PRO A 1 76 ? 2.535 32.375 22.203 1 48.84 76 PRO A O 1
ATOM 610 N N . PRO A 1 77 ? 4.176 32.094 23.531 1 46.12 77 PRO A N 1
ATOM 611 C CA . PRO A 1 77 ? 3.27 32.188 24.672 1 46.12 77 PRO A CA 1
ATOM 612 C C . PRO A 1 77 ? 2.383 33.438 24.609 1 46.12 77 PRO A C 1
ATOM 614 O O . PRO A 1 77 ? 2.836 34.5 24.188 1 46.12 77 PRO A O 1
ATOM 617 N N . GLU A 1 78 ? 1.257 33.281 24.312 1 45.12 78 GLU A N 1
ATOM 618 C CA . GLU A 1 78 ? 0.366 34.438 24.453 1 45.12 78 GLU A CA 1
ATOM 619 C C . GLU A 1 78 ? 0.759 35.281 25.656 1 45.12 78 GLU A C 1
ATOM 621 O O . GLU A 1 78 ? 0.938 34.781 26.766 1 45.12 78 GLU A O 1
ATOM 626 N N . LYS A 1 79 ? 1.523 36.281 25.438 1 42.34 79 LYS A N 1
ATOM 627 C CA . LYS A 1 79 ? 1.725 37.188 26.547 1 42.34 79 LYS A CA 1
ATOM 628 C C . LYS A 1 79 ? 0.438 37.375 27.344 1 42.34 79 LYS A C 1
ATOM 630 O O . LYS A 1 79 ? -0.579 37.812 26.797 1 42.34 79 LYS A O 1
ATOM 635 N N . GLY A 1 80 ? 0.12 36.5 28.234 1 40.09 80 GLY A N 1
ATOM 636 C CA . GLY A 1 80 ? -0.94 36.719 29.203 1 40.09 80 GLY A CA 1
ATOM 637 C C . GLY A 1 80 ? -0.995 38.156 29.703 1 40.09 80 GLY A C 1
ATOM 638 O O . GLY A 1 80 ? -0.044 38.656 30.312 1 40.09 80 GLY A O 1
ATOM 639 N N . ASP A 1 81 ? -1.453 39.062 28.875 1 37.78 81 ASP A N 1
ATOM 640 C CA . ASP A 1 81 ? -1.781 40.344 29.453 1 37.78 81 ASP A CA 1
ATOM 641 C C . ASP A 1 81 ? -2.525 40.188 30.766 1 37.78 81 ASP A C 1
ATOM 643 O O . ASP A 1 81 ? -3.752 40.094 30.797 1 37.78 81 ASP A O 1
ATOM 647 N N . LYS A 1 82 ? -2.078 39.312 31.672 1 40.19 82 LYS A N 1
ATOM 648 C CA . LYS A 1 82 ? -2.732 39.375 32.969 1 40.19 82 LYS A CA 1
ATOM 649 C C . LYS A 1 82 ? -2.656 40.781 33.562 1 40.19 82 LYS A C 1
ATOM 651 O O . LYS A 1 82 ? -1.729 41.094 34.312 1 40.19 82 LYS A O 1
ATOM 656 N N . ALA A 1 83 ? -2.619 41.875 32.812 1 33.91 83 ALA A N 1
ATOM 657 C CA . ALA A 1 83 ? -2.73 43.062 33.656 1 33.91 83 ALA A CA 1
ATOM 658 C C . ALA A 1 83 ? -3.92 42.938 34.594 1 33.91 83 ALA A C 1
ATOM 660 O O . ALA A 1 83 ? -4.941 42.344 34.25 1 33.91 83 ALA A O 1
ATOM 661 N N . ASP A 1 84 ? -3.568 43.125 35.938 1 33.34 84 ASP A N 1
ATOM 662 C CA . ASP A 1 84 ? -4.297 43.219 37.188 1 33.34 84 ASP A CA 1
ATOM 663 C C . ASP A 1 84 ? -5.484 44.188 37.094 1 33.34 84 ASP A C 1
ATOM 665 O O . ASP A 1 84 ? -5.309 45.375 37 1 33.34 84 ASP A O 1
ATOM 669 N N . ARG A 1 85 ? -6.41 43.938 36.188 1 32.34 85 ARG A N 1
ATOM 670 C CA . ARG A 1 85 ? -7.574 44.812 36.25 1 32.34 85 ARG A CA 1
ATOM 671 C C . ARG A 1 85 ? -8.078 44.938 37.688 1 32.34 85 ARG A C 1
ATOM 673 O O . ARG A 1 85 ? -8.484 43.938 38.281 1 32.34 85 ARG A O 1
ATOM 680 N N . VAL A 1 86 ? -7.43 45.75 38.5 1 31.95 86 VAL A N 1
ATOM 681 C CA . VAL A 1 86 ? -7.965 46.188 39.781 1 31.95 86 VAL A CA 1
ATOM 682 C C . VAL A 1 86 ? -9.438 46.562 39.625 1 31.95 86 VAL A C 1
ATOM 684 O O . VAL A 1 86 ? -9.812 47.281 38.719 1 31.95 86 VAL A O 1
ATOM 687 N N . ALA A 1 87 ? -10.383 45.719 40.281 1 31.36 87 ALA A N 1
ATOM 688 C CA . ALA A 1 87 ? -11.828 45.719 40.469 1 31.36 87 ALA A CA 1
ATOM 689 C C . ALA A 1 87 ? -12.32 47.094 40.938 1 31.36 87 ALA A C 1
ATOM 691 O O . ALA A 1 87 ? -12.055 47.5 42.062 1 31.36 87 ALA A O 1
ATOM 692 N N . ALA A 1 88 ? -12.023 48.188 40.156 1 29.48 88 ALA A N 1
ATOM 693 C CA . ALA A 1 88 ? -12.75 49.312 40.75 1 29.48 88 ALA A CA 1
ATOM 694 C C . ALA A 1 88 ? -14.227 48.969 40.969 1 29.48 88 ALA A C 1
ATOM 696 O O . ALA A 1 88 ? -14.805 48.219 40.156 1 29.48 88 ALA A O 1
ATOM 697 N N . THR A 1 89 ? -14.68 49.031 42.219 1 30.27 89 THR A N 1
ATOM 698 C CA . THR A 1 89 ? -15.953 48.75 42.875 1 30.27 89 THR A CA 1
ATOM 699 C C . THR A 1 89 ? -17.062 49.594 42.25 1 30.27 89 THR A C 1
ATOM 701 O O . THR A 1 89 ? -17.219 50.781 42.531 1 30.27 89 THR A O 1
ATOM 704 N N . PRO A 1 90 ? -17.141 49.719 40.812 1 28.92 90 PRO A N 1
ATOM 705 C CA . PRO A 1 90 ? -18.156 50.719 40.531 1 28.92 90 PRO A CA 1
ATOM 706 C C . PRO A 1 90 ? -19.5 50.406 41.156 1 28.92 90 PRO A C 1
ATOM 708 O O . PRO A 1 90 ? -19.797 49.219 41.438 1 28.92 90 PRO A O 1
ATOM 711 N N . SER A 1 91 ? -20.188 51.531 41.531 1 29.53 91 SER A N 1
ATOM 712 C CA . SER A 1 91 ? -21.438 51.875 42.219 1 29.53 91 SER A CA 1
ATOM 713 C C . SER A 1 91 ? -22.625 51.156 41.594 1 29.53 91 SER A C 1
ATOM 715 O O . SER A 1 91 ? -22.453 50.406 40.625 1 29.53 91 SER A O 1
ATOM 717 N N . ALA A 1 92 ? -23.672 52.125 41.281 1 32.03 92 ALA A N 1
ATOM 718 C CA . ALA A 1 92 ? -25.109 52.094 41.5 1 32.03 92 ALA A CA 1
ATOM 719 C C . ALA A 1 92 ? -25.812 51.25 40.438 1 32.03 92 ALA A C 1
ATOM 721 O O . ALA A 1 92 ? -25.359 51.219 39.281 1 32.03 92 ALA A O 1
ATOM 722 N N . PRO A 1 93 ? -26.656 50.344 40.906 1 32.34 93 PRO A N 1
ATOM 723 C CA . PRO A 1 93 ? -27.406 49.25 40.25 1 32.34 93 PRO A CA 1
ATOM 724 C C . PRO A 1 93 ? -28.375 49.781 39.188 1 32.34 93 PRO A C 1
ATOM 726 O O . PRO A 1 93 ? -29.359 50.469 39.531 1 32.34 93 PRO A O 1
ATOM 729 N N . VAL A 1 94 ? -27.953 50.781 38.281 1 29.83 94 VAL A N 1
ATOM 730 C CA . VAL A 1 94 ? -29.109 51.219 37.5 1 29.83 94 VAL A CA 1
ATOM 731 C C . VAL A 1 94 ? -29.781 50 36.875 1 29.83 94 VAL A C 1
ATOM 733 O O . VAL A 1 94 ? -29.109 49.031 36.469 1 29.83 94 VAL A O 1
ATOM 736 N N . SER A 1 95 ? -31.016 49.812 37.25 1 29.72 95 SER A N 1
ATOM 737 C CA . SER A 1 95 ? -32 48.812 36.875 1 29.72 95 SER A CA 1
ATOM 738 C C . SER A 1 95 ? -32.188 48.75 35.344 1 29.72 95 SER A C 1
ATOM 740 O O . SER A 1 95 ? -32.719 49.688 34.75 1 29.72 95 SER A O 1
ATOM 742 N N . ALA A 1 96 ? -31.094 48.719 34.625 1 29.61 96 ALA A N 1
ATOM 743 C CA . ALA A 1 96 ? -31.375 48.75 33.219 1 29.61 96 ALA A CA 1
ATOM 744 C C . ALA A 1 96 ? -32.375 47.656 32.812 1 29.61 96 ALA A C 1
ATOM 746 O O . ALA A 1 96 ? -32.375 46.562 33.406 1 29.61 96 ALA A O 1
ATOM 747 N N . PRO A 1 97 ? -33.438 48.156 32.188 1 34.78 97 PRO A N 1
ATOM 748 C CA . PRO A 1 97 ? -34.5 47.281 31.672 1 34.78 97 PRO A CA 1
ATOM 749 C C . PRO A 1 97 ? -33.969 46.156 30.812 1 34.78 97 PRO A C 1
ATOM 751 O O . PRO A 1 97 ? -32.938 46.281 30.172 1 34.78 97 PRO A O 1
ATOM 754 N N . THR A 1 98 ? -34.156 45 31.297 1 28.67 98 THR A N 1
ATOM 755 C CA . THR A 1 98 ? -33.75 43.656 30.797 1 28.67 98 THR A CA 1
ATOM 756 C C . THR A 1 98 ? -34.312 43.438 29.391 1 28.67 98 THR A C 1
ATOM 758 O O . THR A 1 98 ? -35.344 42.781 29.219 1 28.67 98 THR A O 1
ATOM 761 N N . ALA A 1 99 ? -34.562 44.469 28.531 1 30.55 99 ALA A N 1
ATOM 762 C CA . ALA A 1 99 ? -35.156 43.906 27.328 1 30.55 99 ALA A CA 1
ATOM 763 C C . ALA A 1 99 ? -34.219 42.906 26.656 1 30.55 99 ALA A C 1
ATOM 765 O O . ALA A 1 99 ? -33.188 43.312 26.094 1 30.55 99 ALA A O 1
ATOM 766 N N . GLY A 1 100 ? -33.719 41.938 27.344 1 30.09 100 GLY A N 1
ATOM 767 C CA . GLY A 1 100 ? -32.781 41.031 26.719 1 30.09 100 GLY A CA 1
ATOM 768 C C . GLY A 1 100 ? -33.344 40.344 25.484 1 30.09 100 GLY A C 1
ATOM 769 O O . GLY A 1 100 ? -34.312 39.562 25.562 1 30.09 100 GLY A O 1
ATOM 770 N N . ALA A 1 101 ? -33.688 41.188 24.422 1 34.06 101 ALA A N 1
ATOM 771 C CA . ALA A 1 101 ? -34 40.438 23.219 1 34.06 101 ALA A CA 1
ATOM 772 C C . ALA A 1 101 ? -32.969 39.312 22.969 1 34.06 101 ALA A C 1
ATOM 774 O O . ALA A 1 101 ? -31.766 39.562 23.078 1 34.06 101 ALA A O 1
ATOM 775 N N . SER A 1 102 ? -33.312 38.125 23.422 1 32.28 102 SER A N 1
ATOM 776 C CA . SER A 1 102 ? -32.562 36.875 23.172 1 32.28 102 SER A CA 1
ATOM 777 C C . SER A 1 102 ? -32.125 36.781 21.719 1 32.28 102 SER A C 1
ATOM 779 O O . SER A 1 102 ? -32.969 36.906 20.797 1 32.28 102 SER A O 1
ATOM 781 N N . VAL A 1 103 ? -31.094 37.531 21.328 1 35.62 103 VAL A N 1
ATOM 782 C CA . VAL A 1 103 ? -30.516 37.188 20.031 1 35.62 103 VAL A CA 1
ATOM 783 C C . VAL A 1 103 ? -30.547 35.656 19.844 1 35.62 103 VAL A C 1
ATOM 785 O O . VAL A 1 103 ? -30.25 34.906 20.766 1 35.62 103 VAL A O 1
ATOM 788 N N . PRO A 1 104 ? -31.531 35.188 18.969 1 37.97 104 PRO A N 1
ATOM 789 C CA . PRO A 1 104 ? -31.484 33.75 18.734 1 37.97 104 PRO A CA 1
ATOM 790 C C . PRO A 1 104 ? -30.047 33.219 18.656 1 37.97 104 PRO A C 1
ATOM 792 O O . PRO A 1 104 ? -29.125 33.938 18.281 1 37.97 104 PRO A O 1
ATOM 795 N N . ALA A 1 105 ? -29.672 32.375 19.625 1 37.5 105 ALA A N 1
ATOM 796 C CA . ALA A 1 105 ? -28.422 31.625 19.625 1 37.5 105 ALA A CA 1
ATOM 797 C C . ALA A 1 105 ? -27.969 31.312 18.203 1 37.5 105 ALA A C 1
ATOM 799 O O . ALA A 1 105 ? -28.797 31.141 17.297 1 37.5 105 ALA A O 1
ATOM 800 N N . PRO A 1 106 ? -26.859 31.969 17.797 1 37.81 106 PRO A N 1
ATOM 801 C CA . PRO A 1 106 ? -26.391 31.562 16.469 1 37.81 106 PRO A CA 1
ATOM 802 C C . PRO A 1 106 ? -26.734 30.109 16.141 1 37.81 106 PRO A C 1
ATOM 804 O O . PRO A 1 106 ? -26.875 29.281 17.047 1 37.81 106 PRO A O 1
ATOM 807 N N . ALA A 1 107 ? -27.547 29.875 15.156 1 37.19 107 ALA A N 1
ATOM 808 C CA . ALA A 1 107 ? -27.797 28.547 14.617 1 37.19 107 ALA A CA 1
ATOM 809 C C . ALA A 1 107 ? -26.594 27.625 14.812 1 37.19 107 ALA A C 1
ATOM 811 O O . ALA A 1 107 ? -25.453 28.078 14.727 1 37.19 107 ALA A O 1
ATOM 812 N N . SER A 1 108 ? -26.703 26.719 15.828 1 36 108 SER A N 1
ATOM 813 C CA . SER A 1 108 ? -25.734 25.641 15.969 1 36 108 SER A CA 1
ATOM 814 C C . SER A 1 108 ? -25.109 25.297 14.625 1 36 108 SER A C 1
ATOM 816 O O . SER A 1 108 ? -25.797 25.156 13.617 1 36 108 SER A O 1
ATOM 818 N N . THR A 1 109 ? -24.078 25.984 14.258 1 36.56 109 THR A N 1
ATOM 819 C CA . THR A 1 109 ? -23.359 25.438 13.125 1 36.56 109 THR A CA 1
ATOM 820 C C . THR A 1 109 ? -23.688 23.969 12.93 1 36.56 109 THR A C 1
ATOM 822 O O . THR A 1 109 ? -23.703 23.188 13.891 1 36.56 109 THR A O 1
ATOM 825 N N . PRO A 1 110 ? -24.688 23.625 12.062 1 39.59 110 PRO A N 1
ATOM 826 C CA . PRO A 1 110 ? -24.875 22.188 11.891 1 39.59 110 PRO A CA 1
ATOM 827 C C . PRO A 1 110 ? -23.703 21.375 12.422 1 39.59 110 PRO A C 1
ATOM 829 O O . PRO A 1 110 ? -22.547 21.734 12.203 1 39.59 110 PRO A O 1
ATOM 832 N N . SER A 1 111 ? -23.734 21 13.711 1 38.59 111 SER A N 1
ATOM 833 C CA . SER A 1 111 ? -22.828 19.953 14.172 1 38.59 111 SER A CA 1
ATOM 834 C C . SER A 1 111 ? -22.281 19.141 13.008 1 38.59 111 SER A C 1
ATOM 836 O O . SER A 1 111 ? -23.031 18.391 12.367 1 38.59 111 SER A O 1
ATOM 838 N N . SER A 1 112 ? -21.703 19.641 12.062 1 42.84 112 SER A N 1
ATOM 839 C CA . SER A 1 112 ? -21.031 18.766 11.109 1 42.84 112 SER A CA 1
ATOM 840 C C . SER A 1 112 ? -20.875 17.359 11.672 1 42.84 112 SER A C 1
ATOM 842 O O . SER A 1 112 ? -20.266 17.172 12.734 1 42.84 112 SER A O 1
ATOM 844 N N . LYS A 1 113 ? -21.922 16.641 11.898 1 46.59 113 LYS A N 1
ATOM 845 C CA . LYS A 1 113 ? -21.953 15.234 12.289 1 46.59 113 LYS A CA 1
ATOM 846 C C . LYS A 1 113 ? -20.562 14.609 12.203 1 46.59 113 LYS A C 1
ATOM 848 O O . LYS A 1 113 ? -19.969 14.547 11.117 1 46.59 113 LYS A O 1
ATOM 853 N N . LEU A 1 114 ? -19.703 14.797 13.109 1 49.91 114 LEU A N 1
ATOM 854 C CA . LEU A 1 114 ? -18.422 14.133 13.32 1 49.91 114 LEU A CA 1
ATOM 855 C C . LEU A 1 114 ? -18.469 12.688 12.836 1 49.91 114 LEU A C 1
ATOM 857 O O . LEU A 1 114 ? -19.062 11.828 13.477 1 49.91 114 LEU A O 1
ATOM 861 N N . HIS A 1 115 ? -18.906 12.516 11.578 1 61.16 115 HIS A N 1
ATOM 862 C CA . HIS A 1 115 ? -18.844 11.156 11.047 1 61.16 115 HIS A CA 1
ATOM 863 C C . HIS A 1 115 ? -17.734 10.352 11.711 1 61.16 115 HIS A C 1
ATOM 865 O O . HIS A 1 115 ? -16.594 10.828 11.805 1 61.16 115 HIS A O 1
ATOM 871 N N . ASN A 1 116 ? -18.203 9.594 12.758 1 74.38 116 ASN A N 1
ATOM 872 C CA . ASN A 1 116 ? -17.297 8.688 13.453 1 74.38 116 ASN A CA 1
ATOM 873 C C . ASN A 1 116 ? -16.375 7.949 12.469 1 74.38 116 ASN A C 1
ATOM 875 O O . ASN A 1 116 ? -16.859 7.148 11.664 1 74.38 116 ASN A O 1
ATOM 879 N N . ALA A 1 117 ? -15.203 8.359 12.328 1 86.19 117 ALA A N 1
ATOM 880 C CA . ALA A 1 117 ? -14.219 7.805 11.406 1 86.19 117 ALA A CA 1
ATOM 881 C C . ALA A 1 117 ? -13.758 6.418 11.859 1 86.19 117 ALA A C 1
ATOM 883 O O . ALA A 1 117 ? -13.07 5.715 11.117 1 86.19 117 ALA A O 1
ATOM 884 N N . MET A 1 118 ? -14.289 5.863 12.953 1 91.06 118 MET A N 1
ATOM 885 C CA . MET A 1 118 ? -13.719 4.66 13.555 1 91.06 118 MET A CA 1
ATOM 886 C C . MET A 1 118 ? -13.977 3.439 12.68 1 91.06 118 MET A C 1
ATOM 888 O O . MET A 1 118 ? -13.078 2.623 12.469 1 91.06 118 MET A O 1
ATOM 892 N N . PRO A 1 119 ? -15.164 3.32 12.18 1 93.38 119 PRO A N 1
ATOM 893 C CA . PRO A 1 119 ? -15.383 2.141 11.336 1 93.38 119 PRO A CA 1
ATOM 894 C C . PRO A 1 119 ? -14.453 2.107 10.125 1 93.38 119 PRO A C 1
ATOM 896 O O . PRO A 1 119 ? -13.914 1.052 9.781 1 93.38 119 PRO A O 1
ATOM 899 N N . LEU A 1 120 ? -14.289 3.201 9.539 1 94.75 120 LEU A N 1
ATOM 900 C CA . LEU A 1 120 ? -13.414 3.256 8.375 1 94.75 120 LEU A CA 1
ATOM 901 C C . LEU A 1 120 ? -11.953 3.053 8.789 1 94.75 120 LEU A C 1
ATOM 903 O O . LEU A 1 120 ? -11.188 2.422 8.062 1 94.75 120 LEU A O 1
ATOM 907 N N . LYS A 1 121 ? -11.602 3.494 9.938 1 95.62 121 LYS A N 1
ATOM 908 C CA . LYS A 1 121 ? -10.258 3.268 10.461 1 95.62 121 LYS A CA 1
ATOM 909 C C . LYS A 1 121 ? -9.992 1.781 10.68 1 95.62 121 LYS A C 1
ATOM 911 O O . LYS A 1 121 ? -8.914 1.281 10.367 1 95.62 121 LYS A O 1
ATOM 916 N N . ILE A 1 122 ? -10.922 1.135 11.211 1 95.88 122 ILE A N 1
ATOM 917 C CA . ILE A 1 122 ? -10.797 -0.299 11.445 1 95.88 122 ILE A CA 1
ATOM 918 C C . ILE A 1 122 ? -10.641 -1.029 10.117 1 95.88 122 ILE A C 1
ATOM 920 O O . ILE A 1 122 ? -9.844 -1.96 9.992 1 95.88 122 ILE A O 1
ATOM 924 N N . PHE A 1 123 ? -11.453 -0.591 9.188 1 97.12 123 PHE A N 1
ATOM 925 C CA . PHE A 1 123 ? -11.328 -1.194 7.867 1 97.12 123 PHE A CA 1
ATOM 926 C C . PHE A 1 123 ? -9.914 -1.033 7.332 1 97.12 123 PHE A C 1
ATOM 928 O O . PHE A 1 123 ? -9.312 -1.997 6.855 1 97.12 123 PHE A O 1
ATOM 935 N N . PHE A 1 124 ? -9.359 0.104 7.422 1 96.94 124 PHE A N 1
ATOM 936 C CA . PHE A 1 124 ? -8.039 0.354 6.863 1 96.94 124 PHE A CA 1
ATOM 937 C C . PHE A 1 124 ? -6.961 -0.333 7.691 1 96.94 124 PHE A C 1
ATOM 939 O O . PHE A 1 124 ? -5.914 -0.708 7.164 1 96.94 124 PHE A O 1
ATOM 946 N N . LEU A 1 125 ? -7.242 -0.529 8.969 1 97.44 125 LEU A N 1
ATOM 947 C CA . LEU A 1 125 ? -6.336 -1.368 9.75 1 97.44 125 LEU A CA 1
ATOM 948 C C . LEU A 1 125 ? -6.32 -2.795 9.203 1 97.44 125 LEU A C 1
ATOM 950 O O . LEU A 1 125 ? -5.254 -3.402 9.078 1 97.44 125 LEU A O 1
ATOM 954 N N . ILE A 1 126 ? -7.445 -3.301 8.938 1 97.88 126 ILE A N 1
ATOM 955 C CA . ILE A 1 126 ? -7.559 -4.641 8.367 1 97.88 126 ILE A CA 1
ATOM 956 C C . ILE A 1 126 ? -6.832 -4.691 7.027 1 97.88 126 ILE A C 1
ATOM 958 O O . ILE A 1 126 ? -6.125 -5.66 6.73 1 97.88 126 ILE A O 1
ATOM 962 N N . VAL A 1 127 ? -6.988 -3.648 6.195 1 98.31 127 VAL A N 1
ATOM 963 C CA . VAL A 1 127 ? -6.297 -3.555 4.914 1 98.31 127 VAL A CA 1
ATOM 964 C C . VAL A 1 127 ? -4.785 -3.572 5.137 1 98.31 127 VAL A C 1
ATOM 966 O O . VAL A 1 127 ? -4.055 -4.262 4.422 1 98.31 127 VAL A O 1
ATOM 969 N N . SER A 1 128 ? -4.34 -2.846 6.109 1 98.44 128 SER A N 1
ATOM 970 C CA . SER A 1 128 ? -2.914 -2.789 6.418 1 98.44 128 SER A CA 1
ATOM 971 C C . SER A 1 128 ? -2.385 -4.16 6.832 1 98.44 128 SER A C 1
ATOM 973 O O . SER A 1 128 ? -1.326 -4.586 6.367 1 98.44 128 SER A O 1
ATOM 975 N N . ILE A 1 129 ? -3.062 -4.82 7.66 1 98.25 129 ILE A N 1
ATOM 976 C CA . ILE A 1 129 ? -2.689 -6.164 8.086 1 98.25 129 ILE A CA 1
ATOM 977 C C . ILE A 1 129 ? -2.729 -7.113 6.887 1 98.25 129 ILE A C 1
ATOM 979 O O . ILE A 1 129 ? -1.832 -7.941 6.715 1 98.25 129 ILE A O 1
ATOM 983 N N . GLY A 1 130 ? -3.725 -6.977 6.113 1 98.44 130 GLY A N 1
ATOM 984 C CA . GLY A 1 130 ? -3.822 -7.77 4.895 1 98.44 130 GLY A CA 1
ATOM 985 C C . GLY A 1 130 ? -2.67 -7.535 3.938 1 98.44 130 GLY A C 1
ATOM 986 O O . GLY A 1 130 ? -2.133 -8.484 3.359 1 98.44 130 GLY A O 1
ATOM 987 N N . LEU A 1 131 ? -2.359 -6.301 3.746 1 98.44 131 LEU A N 1
ATOM 988 C CA . LEU A 1 131 ? -1.228 -5.965 2.889 1 98.44 131 LEU A CA 1
ATOM 989 C C . LEU A 1 131 ? 0.061 -6.582 3.42 1 98.44 131 LEU A C 1
ATOM 991 O O . LEU A 1 131 ? 0.847 -7.145 2.654 1 98.44 131 LEU A O 1
ATOM 995 N N . PHE A 1 132 ? 0.257 -6.512 4.676 1 98.44 132 PHE A N 1
ATOM 996 C CA . PHE A 1 132 ? 1.444 -7.082 5.301 1 98.44 132 PHE A CA 1
ATOM 997 C C . PHE A 1 132 ? 1.503 -8.586 5.07 1 98.44 132 PHE A C 1
ATOM 999 O O . PHE A 1 132 ? 2.516 -9.109 4.605 1 98.44 132 PHE A O 1
ATOM 1006 N N . LEU A 1 133 ? 0.437 -9.242 5.352 1 98.44 133 LEU A N 1
ATOM 1007 C CA . LEU A 1 133 ? 0.375 -10.695 5.25 1 98.44 133 LEU A CA 1
ATOM 1008 C C . LEU A 1 133 ? 0.459 -11.141 3.791 1 98.44 133 LEU A C 1
ATOM 1010 O O . LEU A 1 133 ? 1.103 -12.141 3.48 1 98.44 133 LEU A O 1
ATOM 1014 N N . SER A 1 134 ? -0.197 -10.398 2.953 1 98.56 134 SER A N 1
ATOM 1015 C CA . SER A 1 134 ? -0.137 -10.75 1.537 1 98.56 134 SER A CA 1
ATOM 1016 C C . SER A 1 134 ? 1.273 -10.57 0.984 1 98.56 134 SER A C 1
ATOM 1018 O O . SER A 1 134 ? 1.743 -11.391 0.193 1 98.56 134 SER A O 1
ATOM 1020 N N . THR A 1 135 ? 1.886 -9.516 1.341 1 98.56 135 THR A N 1
ATOM 1021 C CA . THR A 1 135 ? 3.26 -9.289 0.907 1 98.56 135 THR A CA 1
ATOM 1022 C C . THR A 1 135 ? 4.18 -10.383 1.438 1 98.56 135 THR A C 1
ATOM 1024 O O . THR A 1 135 ? 5.016 -10.906 0.699 1 98.56 135 THR A O 1
ATOM 1027 N N . LEU A 1 136 ? 3.996 -10.75 2.678 1 98.38 136 LEU A N 1
ATOM 1028 C CA . LEU A 1 136 ? 4.805 -11.797 3.299 1 98.38 136 LEU A CA 1
ATOM 1029 C C . LEU A 1 136 ? 4.602 -13.133 2.594 1 98.38 136 LEU A C 1
ATOM 1031 O O . LEU A 1 136 ? 5.57 -13.828 2.283 1 98.38 136 LEU A O 1
ATOM 1035 N N . SER A 1 137 ? 3.373 -13.445 2.393 1 97.88 137 SER A N 1
ATOM 1036 C CA . SER A 1 137 ? 3.072 -14.703 1.718 1 97.88 137 SER A CA 1
ATOM 1037 C C . SER A 1 137 ? 3.572 -14.695 0.277 1 97.88 137 SER A C 1
ATOM 1039 O O . SER A 1 137 ? 4.07 -15.703 -0.221 1 97.88 137 SER A O 1
ATOM 1041 N N . GLY A 1 138 ? 3.406 -13.547 -0.394 1 97.75 138 GLY A N 1
ATOM 1042 C CA . GLY A 1 138 ? 3.957 -13.438 -1.736 1 97.75 138 GLY A CA 1
ATOM 1043 C C . GLY A 1 138 ? 5.457 -13.656 -1.785 1 97.75 138 GLY A C 1
ATOM 1044 O O . GLY A 1 138 ? 5.957 -14.367 -2.656 1 97.75 138 GLY A O 1
ATOM 1045 N N . LEU A 1 139 ? 6.129 -13.062 -0.884 1 97.94 139 LEU A N 1
ATOM 1046 C CA . LEU A 1 139 ? 7.574 -13.234 -0.811 1 97.94 139 LEU A CA 1
ATOM 1047 C C . LEU A 1 139 ? 7.93 -14.695 -0.542 1 97.94 139 LEU A C 1
ATOM 1049 O O . LEU A 1 139 ? 8.836 -15.242 -1.174 1 97.94 139 LEU A O 1
ATOM 1053 N N . TYR A 1 140 ? 7.254 -15.266 0.365 1 97.19 140 TYR A N 1
ATOM 1054 C CA . TYR A 1 140 ? 7.484 -16.672 0.685 1 97.19 140 TYR A CA 1
ATOM 1055 C C . TYR A 1 140 ? 7.328 -17.547 -0.553 1 97.19 140 TYR A C 1
ATOM 1057 O O . TYR A 1 140 ? 8.188 -18.391 -0.842 1 97.19 140 TYR A O 1
ATOM 1065 N N . MET A 1 141 ? 6.289 -17.359 -1.24 1 96.31 141 MET A N 1
ATOM 1066 C CA . MET A 1 141 ? 6.031 -18.156 -2.43 1 96.31 141 MET A CA 1
ATOM 1067 C C . MET A 1 141 ? 7.098 -17.922 -3.492 1 96.31 141 MET A C 1
ATOM 1069 O O . MET A 1 141 ? 7.461 -18.844 -4.23 1 96.31 141 MET A O 1
ATOM 1073 N N . SER A 1 142 ? 7.516 -16.688 -3.615 1 97 142 SER A N 1
ATOM 1074 C CA . SER A 1 142 ? 8.57 -16.406 -4.582 1 97 142 SER A CA 1
ATOM 1075 C C . SER A 1 142 ? 9.82 -17.234 -4.301 1 97 142 SER A C 1
ATOM 1077 O O . SER A 1 142 ? 10.438 -17.766 -5.227 1 97 142 SER A O 1
ATOM 1079 N N . TYR A 1 143 ? 10.172 -17.359 -3.078 1 96.5 143 TYR A N 1
ATOM 1080 C CA . TYR A 1 143 ? 11.359 -18.125 -2.719 1 96.5 143 TYR A CA 1
ATOM 1081 C C . TYR A 1 143 ? 11.109 -19.625 -2.852 1 96.5 143 TYR A C 1
ATOM 1083 O O . TYR A 1 143 ? 12.039 -20.406 -3.055 1 96.5 143 TYR A O 1
ATOM 1091 N N . LYS A 1 144 ? 9.859 -20.031 -2.801 1 94.81 144 LYS A N 1
ATOM 1092 C CA . LYS A 1 144 ? 9.531 -21.453 -2.861 1 94.81 144 LYS A CA 1
ATOM 1093 C C . LYS A 1 144 ? 9.375 -21.922 -4.305 1 94.81 144 LYS A C 1
ATOM 1095 O O . LYS A 1 144 ? 9.766 -23.047 -4.645 1 94.81 144 LYS A O 1
ATOM 1100 N N . TYR A 1 145 ? 8.859 -21.078 -5.191 1 91.88 145 TYR A N 1
ATOM 1101 C CA . TYR A 1 145 ? 8.461 -21.531 -6.52 1 91.88 145 TYR A CA 1
ATOM 1102 C C . TYR A 1 145 ? 9.516 -21.172 -7.562 1 91.88 145 TYR A C 1
ATOM 1104 O O . TYR A 1 145 ? 9.594 -21.797 -8.617 1 91.88 145 TYR A O 1
ATOM 1112 N N . ILE A 1 146 ? 10.242 -20.156 -7.312 1 92.12 146 ILE A N 1
ATOM 1113 C CA . ILE A 1 146 ? 11.18 -19.719 -8.336 1 92.12 146 ILE A CA 1
ATOM 1114 C C . ILE A 1 146 ? 12.539 -20.375 -8.117 1 92.12 146 ILE A C 1
ATOM 1116 O O . ILE A 1 146 ? 13.031 -20.438 -6.984 1 92.12 146 ILE A O 1
ATOM 1120 N N . HIS A 1 147 ? 13.117 -20.75 -9.133 1 90.56 147 HIS A N 1
ATOM 1121 C CA . HIS A 1 147 ? 14.383 -21.469 -9.086 1 90.56 147 HIS A CA 1
ATOM 1122 C C . HIS A 1 147 ? 15.555 -20.531 -8.844 1 90.56 147 HIS A C 1
ATOM 1124 O O . HIS A 1 147 ? 16.469 -20.844 -8.078 1 90.56 147 HIS A O 1
ATOM 1130 N N . ASN A 1 148 ? 15.484 -19.453 -9.523 1 94.75 148 ASN A N 1
ATOM 1131 C CA . ASN A 1 148 ? 16.578 -18.5 -9.398 1 94.75 148 ASN A CA 1
ATOM 1132 C C . ASN A 1 148 ? 16.406 -17.625 -8.164 1 94.75 148 ASN A C 1
ATOM 1134 O O . ASN A 1 148 ? 16.016 -16.453 -8.281 1 94.75 148 ASN A O 1
ATOM 1138 N N . LYS A 1 149 ? 16.812 -18.109 -7.027 1 96.56 149 LYS A N 1
ATOM 1139 C CA . LYS A 1 149 ? 16.656 -17.422 -5.754 1 96.56 149 LYS A CA 1
ATOM 1140 C C . LYS A 1 149 ? 17.547 -16.188 -5.688 1 96.56 149 LYS A C 1
ATOM 1142 O O . LYS A 1 149 ? 17.25 -15.227 -4.965 1 96.56 149 LYS A O 1
ATOM 1147 N N . THR A 1 150 ? 18.672 -16.266 -6.395 1 97.62 150 THR A N 1
ATOM 1148 C CA . THR A 1 150 ? 19.594 -15.133 -6.414 1 97.62 150 THR A CA 1
ATOM 1149 C C . THR A 1 150 ? 18.906 -13.891 -6.988 1 97.62 150 THR A C 1
ATOM 1151 O O . THR A 1 150 ? 19.031 -12.797 -6.434 1 97.62 150 THR A O 1
ATOM 1154 N N . LEU A 1 151 ? 18.219 -14.07 -8.078 1 97.44 151 LEU A N 1
ATOM 1155 C CA . LEU A 1 151 ? 17.531 -12.945 -8.695 1 97.44 151 LEU A CA 1
ATOM 1156 C C . LEU A 1 151 ? 16.453 -12.391 -7.77 1 97.44 151 LEU A C 1
ATOM 1158 O O . LEU A 1 151 ? 16.266 -11.172 -7.684 1 97.44 151 LEU A O 1
ATOM 1162 N N . ILE A 1 152 ? 15.742 -13.25 -7.094 1 98.25 152 ILE A N 1
ATOM 1163 C CA . ILE A 1 152 ? 14.742 -12.828 -6.125 1 98.25 152 ILE A CA 1
ATOM 1164 C C . ILE A 1 152 ? 15.398 -12 -5.023 1 98.25 152 ILE A C 1
ATOM 1166 O O . ILE A 1 152 ? 14.945 -10.906 -4.699 1 98.25 152 ILE A O 1
ATOM 1170 N N . THR A 1 153 ? 16.5 -12.508 -4.559 1 98.5 153 THR A N 1
ATOM 1171 C CA . THR A 1 153 ? 17.203 -11.867 -3.447 1 98.5 153 THR A CA 1
ATOM 1172 C C . THR A 1 153 ? 17.781 -10.523 -3.875 1 98.5 153 THR A C 1
ATOM 1174 O O . THR A 1 153 ? 17.672 -9.539 -3.145 1 98.5 153 THR A O 1
ATOM 1177 N N . VAL A 1 154 ? 18.359 -10.492 -4.992 1 98.5 154 VAL A N 1
ATOM 1178 C CA . VAL A 1 154 ? 18.938 -9.258 -5.496 1 98.5 154 VAL A CA 1
ATOM 1179 C C . VAL A 1 154 ? 17.828 -8.211 -5.695 1 98.5 154 VAL A C 1
ATOM 1181 O O . VAL A 1 154 ? 18.016 -7.039 -5.363 1 98.5 154 VAL A O 1
ATOM 1184 N N . THR A 1 155 ? 16.703 -8.617 -6.242 1 98.5 155 THR A N 1
ATOM 1185 C CA . THR A 1 155 ? 15.57 -7.73 -6.449 1 98.5 155 THR A CA 1
ATOM 1186 C C . THR A 1 155 ? 15.047 -7.195 -5.121 1 98.5 155 THR A C 1
ATOM 1188 O O . THR A 1 155 ? 14.758 -6.004 -4.992 1 98.5 155 THR A O 1
ATOM 1191 N N . LEU A 1 156 ? 14.984 -8.078 -4.141 1 98.62 156 LEU A N 1
ATOM 1192 C CA . LEU A 1 156 ? 14.523 -7.688 -2.812 1 98.62 156 LEU A CA 1
ATOM 1193 C C . LEU A 1 156 ? 15.492 -6.695 -2.172 1 98.62 156 LEU A C 1
ATOM 1195 O O . LEU A 1 156 ? 15.062 -5.68 -1.613 1 98.62 156 LEU A O 1
ATOM 1199 N N . ILE A 1 157 ? 16.75 -6.961 -2.281 1 98.62 157 ILE A N 1
ATOM 1200 C CA . ILE A 1 157 ? 17.781 -6.094 -1.718 1 98.62 157 ILE A CA 1
ATOM 1201 C C . ILE A 1 157 ? 17.734 -4.73 -2.404 1 98.62 157 ILE A C 1
ATOM 1203 O O . ILE A 1 157 ? 17.906 -3.697 -1.754 1 98.62 157 ILE A O 1
ATOM 1207 N N . ALA A 1 158 ? 17.562 -4.711 -3.658 1 98.56 158 ALA A N 1
ATOM 1208 C CA . ALA A 1 158 ? 17.438 -3.453 -4.391 1 98.56 158 ALA A CA 1
ATOM 1209 C C . ALA A 1 158 ? 16.266 -2.625 -3.867 1 98.56 158 ALA A C 1
ATOM 1211 O O . ALA A 1 158 ? 16.375 -1.404 -3.729 1 98.56 158 ALA A O 1
ATOM 1212 N N . GLY A 1 159 ? 15.148 -3.264 -3.549 1 98.56 159 GLY A N 1
ATOM 1213 C CA . GLY A 1 159 ? 13.984 -2.584 -2.996 1 98.56 159 GLY A CA 1
ATOM 1214 C C . GLY A 1 159 ? 14.242 -1.988 -1.624 1 98.56 159 GLY A C 1
ATOM 1215 O O . GLY A 1 159 ? 13.586 -1.019 -1.231 1 98.56 159 GLY A O 1
ATOM 1216 N N . ILE A 1 160 ? 15.164 -2.523 -0.919 1 98.19 160 ILE A N 1
ATOM 1217 C CA . ILE A 1 160 ? 15.531 -2.027 0.403 1 98.19 160 ILE A CA 1
ATOM 1218 C C . ILE A 1 160 ? 16.578 -0.929 0.271 1 98.19 160 ILE A C 1
ATOM 1220 O O . ILE A 1 160 ? 16.453 0.141 0.869 1 98.19 160 ILE A O 1
ATOM 1224 N N . ALA A 1 161 ? 17.594 -1.112 -0.496 1 98.19 161 ALA A N 1
ATOM 1225 C CA . ALA A 1 161 ? 18.781 -0.265 -0.564 1 98.19 161 ALA A CA 1
ATOM 1226 C C . ALA A 1 161 ? 18.484 1.051 -1.274 1 98.19 161 ALA A C 1
ATOM 1228 O O . ALA A 1 161 ? 18.984 2.105 -0.879 1 98.19 161 ALA A O 1
ATOM 1229 N N . LEU A 1 162 ? 17.672 1.034 -2.236 1 97.5 162 LEU A N 1
ATOM 1230 C CA . LEU A 1 162 ? 17.469 2.209 -3.076 1 97.5 162 LEU A CA 1
ATOM 1231 C C . LEU A 1 162 ? 16.844 3.346 -2.275 1 97.5 162 LEU A C 1
ATOM 1233 O O . LEU A 1 162 ? 17.391 4.449 -2.225 1 97.5 162 LEU A O 1
ATOM 1237 N N . PRO A 1 163 ? 15.766 3.092 -1.61 1 95.19 163 PRO A N 1
ATOM 1238 C CA . PRO A 1 163 ? 15.203 4.211 -0.853 1 95.19 163 PRO A CA 1
ATOM 1239 C C . PRO A 1 163 ? 16.109 4.672 0.284 1 95.19 163 PRO A C 1
ATOM 1241 O O . PRO A 1 163 ? 16.125 5.859 0.622 1 95.19 163 PRO A O 1
ATOM 1244 N N . VAL A 1 164 ? 16.844 3.783 0.834 1 94 164 VAL A N 1
ATOM 1245 C CA . VAL A 1 164 ? 17.75 4.145 1.91 1 94 164 VAL A CA 1
ATOM 1246 C C . VAL A 1 164 ? 18.859 5.043 1.365 1 94 164 VAL A C 1
ATOM 1248 O O . VAL A 1 164 ? 19.188 6.074 1.958 1 94 164 VAL A O 1
ATOM 1251 N N . ILE A 1 165 ? 19.422 4.699 0.249 1 94.81 165 ILE A N 1
ATOM 1252 C CA . ILE A 1 165 ? 20.484 5.473 -0.381 1 94.81 165 ILE A CA 1
ATOM 1253 C C . ILE A 1 165 ? 19.938 6.828 -0.823 1 94.81 165 ILE A C 1
ATOM 1255 O O . ILE A 1 165 ? 20.594 7.859 -0.623 1 94.81 165 ILE A O 1
ATOM 1259 N N . LEU A 1 166 ? 18.719 6.848 -1.348 1 93.06 166 LEU A N 1
ATOM 1260 C CA . LEU A 1 166 ? 18.109 8.078 -1.847 1 93.06 166 LEU A CA 1
ATOM 1261 C C . LEU A 1 166 ? 17.766 9.016 -0.698 1 93.06 166 LEU A C 1
ATOM 1263 O O . LEU A 1 166 ? 17.766 10.242 -0.866 1 93.06 166 LEU A O 1
ATOM 1267 N N . ALA A 1 167 ? 17.469 8.484 0.452 1 86.75 167 ALA A N 1
ATOM 1268 C CA . ALA A 1 167 ? 17.141 9.289 1.63 1 86.75 167 ALA A CA 1
ATOM 1269 C C . ALA A 1 167 ? 18.406 9.961 2.186 1 86.75 167 ALA A C 1
ATOM 1271 O O . ALA A 1 167 ? 18.312 10.906 2.971 1 86.75 167 ALA A O 1
ATOM 1272 N N . MET A 1 168 ? 19.547 9.492 1.77 1 84.25 168 MET A N 1
ATOM 1273 C CA . MET A 1 168 ? 20.812 9.992 2.297 1 84.25 168 MET A CA 1
ATOM 1274 C C . MET A 1 168 ? 21.438 11.016 1.347 1 84.25 168 MET A C 1
ATOM 1276 O O . MET A 1 168 ? 22.422 11.664 1.685 1 84.25 168 MET A O 1
ATOM 1280 N N . VAL A 1 169 ? 20.938 11.18 0.243 1 77.62 169 VAL A N 1
ATOM 1281 C CA . VAL A 1 169 ? 21.453 12.148 -0.718 1 77.62 169 VAL A CA 1
ATOM 1282 C C . VAL A 1 169 ? 20.5 13.336 -0.817 1 77.62 169 VAL A C 1
ATOM 1284 O O . VAL A 1 169 ? 19.312 13.203 -0.576 1 77.62 169 VAL A O 1
ATOM 1287 N N . MET B 1 1 ? 2.977 -30.25 13.258 1 62.12 1 MET B N 1
ATOM 1288 C CA . MET B 1 1 ? 3.641 -29.391 12.281 1 62.12 1 MET B CA 1
ATOM 1289 C C . MET B 1 1 ? 2.939 -29.453 10.93 1 62.12 1 MET B C 1
ATOM 1291 O O . MET B 1 1 ? 2.617 -30.547 10.445 1 62.12 1 MET B O 1
ATOM 1295 N N . ILE B 1 2 ? 2.35 -28.359 10.477 1 75.62 2 ILE B N 1
ATOM 1296 C CA . ILE B 1 2 ? 1.69 -28.375 9.172 1 75.62 2 ILE B CA 1
ATOM 1297 C C . ILE B 1 2 ? 2.68 -28.812 8.102 1 75.62 2 ILE B C 1
ATOM 1299 O O . ILE B 1 2 ? 3.799 -28.297 8.023 1 75.62 2 ILE B O 1
ATOM 1303 N N . PRO B 1 3 ? 2.303 -29.844 7.438 1 84.75 3 PRO B N 1
ATOM 1304 C CA . PRO B 1 3 ? 3.193 -30.266 6.359 1 84.75 3 PRO B CA 1
ATOM 1305 C C . PRO B 1 3 ? 3.496 -29.156 5.363 1 84.75 3 PRO B C 1
ATOM 1307 O O . PRO B 1 3 ? 2.658 -28.281 5.145 1 84.75 3 PRO B O 1
ATOM 1310 N N . SER B 1 4 ? 4.676 -29.172 4.863 1 84.44 4 SER B N 1
ATOM 1311 C CA . SER B 1 4 ? 5.191 -28.125 3.984 1 84.44 4 SER B CA 1
ATOM 1312 C C . SER B 1 4 ? 4.25 -27.875 2.814 1 84.44 4 SER B C 1
ATOM 1314 O O . SER B 1 4 ? 4.004 -26.719 2.445 1 84.44 4 SER B O 1
ATOM 1316 N N . ARG B 1 5 ? 3.668 -28.953 2.33 1 88.5 5 ARG B N 1
ATOM 1317 C CA . ARG B 1 5 ? 2.771 -28.828 1.186 1 88.5 5 ARG B CA 1
ATOM 1318 C C . ARG B 1 5 ? 1.475 -28.125 1.581 1 88.5 5 ARG B C 1
ATOM 1320 O O . ARG B 1 5 ? 0.954 -27.312 0.83 1 88.5 5 ARG B O 1
ATOM 1327 N N . ALA B 1 6 ? 0.989 -28.531 2.689 1 90 6 ALA B N 1
ATOM 1328 C CA . ALA B 1 6 ? -0.236 -27.922 3.193 1 90 6 ALA B CA 1
ATOM 1329 C C . ALA B 1 6 ? -0.02 -26.438 3.496 1 90 6 ALA B C 1
ATOM 1331 O O . ALA B 1 6 ? -0.884 -25.609 3.205 1 90 6 ALA B O 1
ATOM 1332 N N . PHE B 1 7 ? 1.086 -26.141 4.004 1 91.5 7 PHE B N 1
ATOM 1333 C CA . PHE B 1 7 ? 1.412 -24.75 4.332 1 91.5 7 PHE B CA 1
ATOM 1334 C C . PHE B 1 7 ? 1.506 -23.906 3.068 1 91.5 7 PHE B C 1
ATOM 1336 O O . PHE B 1 7 ? 1.019 -22.766 3.035 1 91.5 7 PHE B O 1
ATOM 1343 N N . LEU B 1 8 ? 2.021 -24.453 2.074 1 92.25 8 LEU B N 1
ATOM 1344 C CA . LEU B 1 8 ? 2.139 -23.734 0.809 1 92.25 8 LEU B CA 1
ATOM 1345 C C . LEU B 1 8 ? 0.765 -23.484 0.197 1 92.25 8 LEU B C 1
ATOM 1347 O O . LEU B 1 8 ? 0.517 -22.406 -0.361 1 92.25 8 LEU B O 1
ATOM 1351 N N . LYS B 1 9 ? -0.023 -24.438 0.314 1 93.5 9 LYS B N 1
ATOM 1352 C CA . LYS B 1 9 ? -1.388 -24.281 -0.175 1 93.5 9 LYS B CA 1
ATOM 1353 C C . LYS B 1 9 ? -2.115 -23.172 0.596 1 93.5 9 LYS B C 1
ATOM 1355 O O . LYS B 1 9 ? -2.779 -22.328 -0.001 1 93.5 9 LYS B O 1
ATOM 1360 N N . TYR B 1 10 ? -1.978 -23.25 1.867 1 93.62 10 TYR B N 1
ATOM 1361 C CA . TYR B 1 10 ? -2.604 -22.234 2.711 1 93.62 10 TYR B CA 1
ATOM 1362 C C . TYR B 1 10 ? -2.072 -20.844 2.381 1 93.62 10 TYR B C 1
ATOM 1364 O O . TYR B 1 10 ? -2.834 -19.875 2.338 1 93.62 10 TYR B O 1
ATOM 1372 N N . THR B 1 11 ? -0.821 -20.781 2.16 1 95.44 11 THR B N 1
ATOM 1373 C CA . THR B 1 11 ? -0.189 -19.516 1.833 1 95.44 11 THR B CA 1
ATOM 1374 C C . THR B 1 11 ? -0.717 -18.969 0.507 1 95.44 11 THR B C 1
ATOM 1376 O O . THR B 1 11 ? -1.014 -17.781 0.39 1 95.44 11 THR B O 1
ATOM 1379 N N . ARG B 1 12 ? -0.839 -19.844 -0.379 1 95.75 12 ARG B N 1
ATOM 1380 C CA . ARG B 1 12 ? -1.346 -19.453 -1.69 1 95.75 12 ARG B CA 1
ATOM 1381 C C . ARG B 1 12 ? -2.785 -18.953 -1.597 1 95.75 12 ARG B C 1
ATOM 1383 O O . ARG B 1 12 ? -3.133 -17.922 -2.176 1 95.75 12 ARG B O 1
ATOM 1390 N N . VAL B 1 13 ? -3.588 -19.625 -0.841 1 95.38 13 VAL B N 1
ATOM 1391 C CA . VAL B 1 13 ? -5.004 -19.297 -0.699 1 95.38 13 VAL B CA 1
ATOM 1392 C C . VAL B 1 13 ? -5.152 -17.984 0.057 1 95.38 13 VAL B C 1
ATOM 1394 O O . VAL B 1 13 ? -5.945 -17.125 -0.333 1 95.38 13 VAL B O 1
ATOM 1397 N N . THR B 1 14 ? -4.387 -17.875 1.065 1 95.75 14 THR B N 1
ATOM 1398 C CA . THR B 1 14 ? -4.418 -16.641 1.844 1 95.75 14 THR B CA 1
ATOM 1399 C C . THR B 1 14 ? -3.986 -15.461 0.991 1 95.75 14 THR B C 1
ATOM 1401 O O . THR B 1 14 ? -4.652 -14.422 0.978 1 95.75 14 THR B O 1
ATOM 1404 N N . HIS B 1 15 ? -2.9 -15.625 0.28 1 97.94 15 HIS B N 1
ATOM 1405 C CA . HIS B 1 15 ? -2.428 -14.562 -0.596 1 97.94 15 HIS B CA 1
ATOM 1406 C C . HIS B 1 15 ? -3.49 -14.188 -1.624 1 97.94 15 HIS B C 1
ATOM 1408 O O . HIS B 1 15 ? -3.754 -13 -1.844 1 97.94 15 HIS B O 1
ATOM 1414 N N . LEU B 1 16 ? -4.113 -15.141 -2.137 1 97.38 16 LEU B N 1
ATOM 1415 C CA . LEU B 1 16 ? -5.105 -14.945 -3.189 1 97.38 16 LEU B CA 1
ATOM 1416 C C . LEU B 1 16 ? -6.289 -14.133 -2.68 1 97.38 16 LEU B C 1
ATOM 1418 O O . LEU B 1 16 ? -6.578 -13.055 -3.199 1 97.38 16 LEU B O 1
ATOM 1422 N N . TYR B 1 17 ? -6.879 -14.578 -1.655 1 97.25 17 TYR B N 1
ATOM 1423 C CA . TYR B 1 17 ? -8.148 -13.977 -1.258 1 97.25 17 TYR B CA 1
ATOM 1424 C C . TYR B 1 17 ? -7.926 -12.695 -0.465 1 97.25 17 TYR B C 1
ATOM 1426 O O . TYR B 1 17 ? -8.727 -11.758 -0.55 1 97.25 17 TYR B 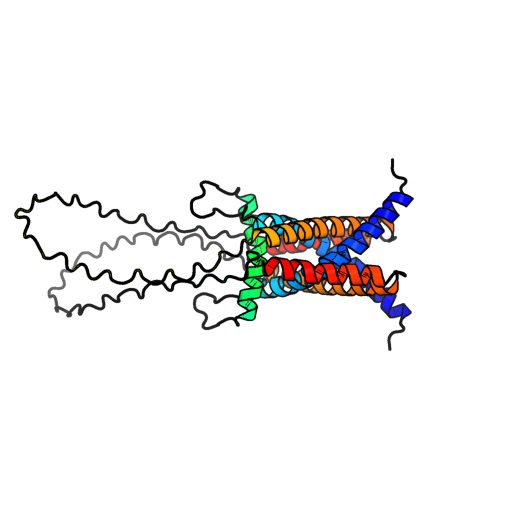O 1
ATOM 1434 N N . LEU B 1 18 ? -6.891 -12.672 0.254 1 98.12 18 LEU B N 1
ATOM 1435 C CA . LEU B 1 18 ? -6.543 -11.398 0.881 1 98.12 18 LEU B CA 1
ATOM 1436 C C . LEU B 1 18 ? -6.223 -10.344 -0.172 1 98.12 18 LEU B C 1
ATOM 1438 O O . LEU B 1 18 ? -6.695 -9.211 -0.08 1 98.12 18 LEU B O 1
ATOM 1442 N N . GLY B 1 19 ? -5.422 -10.766 -1.122 1 98.38 19 GLY B N 1
ATOM 1443 C CA . GLY B 1 19 ? -5.066 -9.852 -2.195 1 98.38 19 GLY B CA 1
ATOM 1444 C C . GLY B 1 19 ? -6.27 -9.328 -2.957 1 98.38 19 GLY B C 1
ATOM 1445 O O . GLY B 1 19 ? -6.363 -8.125 -3.23 1 98.38 19 GLY B O 1
ATOM 1446 N N . VAL B 1 20 ? -7.16 -10.211 -3.248 1 98.69 20 VAL B N 1
ATOM 1447 C CA . VAL B 1 20 ? -8.352 -9.828 -4 1 98.69 20 VAL B CA 1
ATOM 1448 C C . VAL B 1 20 ? -9.211 -8.891 -3.162 1 98.69 20 VAL B C 1
ATOM 1450 O O . VAL B 1 20 ? -9.727 -7.887 -3.67 1 98.69 20 VAL B O 1
ATOM 1453 N N . PHE B 1 21 ? -9.375 -9.172 -1.938 1 98.75 21 PHE B N 1
ATOM 1454 C CA . PHE B 1 21 ? -10.203 -8.367 -1.048 1 98.75 21 PHE B CA 1
ATOM 1455 C C . PHE B 1 21 ? -9.656 -6.953 -0.919 1 98.75 21 PHE B C 1
ATOM 1457 O O . PHE B 1 21 ? -10.414 -5.984 -0.969 1 98.75 21 PHE B O 1
ATOM 1464 N N . ILE B 1 22 ? -8.359 -6.863 -0.825 1 98.75 22 ILE B N 1
ATOM 1465 C CA . ILE B 1 22 ? -7.82 -5.539 -0.517 1 98.75 22 ILE B CA 1
ATOM 1466 C C . ILE B 1 22 ? -7.445 -4.824 -1.811 1 98.75 22 ILE B C 1
ATOM 1468 O O . ILE B 1 22 ? -7.043 -3.656 -1.786 1 98.75 22 ILE B O 1
ATOM 1472 N N . ALA B 1 23 ? -7.566 -5.418 -2.955 1 98.81 23 ALA B N 1
ATOM 1473 C CA . ALA B 1 23 ? -7.145 -4.867 -4.238 1 98.81 23 ALA B CA 1
ATOM 1474 C C . ALA B 1 23 ? -7.734 -3.479 -4.461 1 98.81 23 ALA B C 1
ATOM 1476 O O . ALA B 1 23 ? -7.016 -2.543 -4.82 1 98.81 23 ALA B O 1
ATOM 1477 N N . PRO B 1 24 ? -9.031 -3.236 -4.176 1 98.75 24 PRO B N 1
ATOM 1478 C CA . PRO B 1 24 ? -9.555 -1.886 -4.391 1 98.75 24 PRO B CA 1
ATOM 1479 C C . PRO B 1 24 ? -8.875 -0.842 -3.506 1 98.75 24 PRO B C 1
ATOM 1481 O O . PRO B 1 24 ? -8.617 0.277 -3.955 1 98.75 24 PRO B O 1
ATOM 1484 N N . ALA B 1 25 ? -8.648 -1.237 -2.332 1 98.62 25 ALA B N 1
ATOM 1485 C CA . ALA B 1 25 ? -7.938 -0.329 -1.435 1 98.62 25 ALA B CA 1
ATOM 1486 C C . ALA B 1 25 ? -6.523 -0.055 -1.935 1 98.62 25 ALA B C 1
ATOM 1488 O O . ALA B 1 25 ? -6.027 1.067 -1.825 1 98.62 25 ALA B O 1
ATOM 1489 N N . LEU B 1 26 ? -5.883 -1.05 -2.455 1 98.75 26 LEU B N 1
ATOM 1490 C CA . LEU B 1 26 ? -4.531 -0.871 -2.977 1 98.75 26 LEU B CA 1
ATOM 1491 C C . LEU B 1 26 ? -4.531 0.076 -4.172 1 98.75 26 LEU B C 1
ATOM 1493 O O . LEU B 1 26 ? -3.627 0.903 -4.316 1 98.75 26 LEU B O 1
ATOM 1497 N N . PHE B 1 27 ? -5.504 -0.031 -5.02 1 98.75 27 PHE B N 1
ATOM 1498 C CA . PHE B 1 27 ? -5.648 0.913 -6.121 1 98.75 27 PHE B CA 1
ATOM 1499 C C . PHE B 1 27 ? -5.836 2.332 -5.598 1 98.75 27 PHE B C 1
ATOM 1501 O O . PHE B 1 27 ? -5.215 3.271 -6.102 1 98.75 27 PHE B O 1
ATOM 1508 N N . PHE B 1 28 ? -6.727 2.43 -4.668 1 98.25 28 PHE B N 1
ATOM 1509 C CA . PHE B 1 28 ? -7.004 3.721 -4.051 1 98.25 28 PHE B CA 1
ATOM 1510 C C . PHE B 1 28 ? -5.734 4.328 -3.473 1 98.25 28 PHE B C 1
ATOM 1512 O O . PHE B 1 28 ? -5.406 5.484 -3.754 1 98.25 28 PHE B O 1
ATOM 1519 N N . PHE B 1 29 ? -4.953 3.529 -2.734 1 98 29 PHE B N 1
ATOM 1520 C CA . PHE B 1 29 ? -3.768 4.039 -2.055 1 98 29 PHE B CA 1
ATOM 1521 C C . PHE B 1 29 ? -2.648 4.312 -3.053 1 98 29 PHE B C 1
ATOM 1523 O O . PHE B 1 29 ? -1.859 5.242 -2.869 1 98 29 PHE B O 1
ATOM 1530 N N . ALA B 1 30 ? -2.527 3.484 -4.051 1 98.19 30 ALA B N 1
ATOM 1531 C CA . ALA B 1 30 ? -1.534 3.744 -5.09 1 98.19 30 ALA B CA 1
ATOM 1532 C C . ALA B 1 30 ? -1.793 5.082 -5.773 1 98.19 30 ALA B C 1
ATOM 1534 O O . ALA B 1 30 ? -0.867 5.871 -5.984 1 98.19 30 ALA B O 1
ATOM 1535 N N . PHE B 1 31 ? -3.016 5.34 -6.043 1 97.81 31 PHE B N 1
ATOM 1536 C CA . PHE B 1 31 ? -3.398 6.559 -6.75 1 97.81 31 PHE B CA 1
ATOM 1537 C C . PHE B 1 31 ? -3.25 7.777 -5.848 1 97.81 31 PHE B C 1
ATOM 1539 O O . PHE B 1 31 ? -2.592 8.75 -6.215 1 97.81 31 PHE B O 1
ATOM 1546 N N . THR B 1 32 ? -3.812 7.727 -4.684 1 97.19 32 THR B N 1
ATOM 1547 C CA . THR B 1 32 ? -3.785 8.867 -3.773 1 97.19 32 THR B CA 1
ATOM 1548 C C . THR B 1 32 ? -2.377 9.094 -3.229 1 97.19 32 THR B C 1
ATOM 1550 O O . THR B 1 32 ? -1.977 10.227 -2.977 1 97.19 32 THR B O 1
ATOM 1553 N N . GLY B 1 33 ? -1.648 7.973 -3.016 1 96.5 33 GLY B N 1
ATOM 1554 C CA . GLY B 1 33 ? -0.258 8.133 -2.617 1 96.5 33 GLY B CA 1
ATOM 1555 C C . GLY B 1 33 ? 0.566 8.914 -3.623 1 96.5 33 GLY B C 1
ATOM 1556 O O . GLY B 1 33 ? 1.388 9.75 -3.246 1 96.5 33 GLY B O 1
ATOM 1557 N N . ALA B 1 34 ? 0.368 8.633 -4.887 1 96.88 34 ALA B N 1
ATOM 1558 C CA . ALA B 1 34 ? 1.069 9.375 -5.934 1 96.88 34 ALA B CA 1
ATOM 1559 C C . ALA B 1 34 ? 0.697 10.852 -5.906 1 96.88 34 ALA B C 1
ATOM 1561 O O . ALA B 1 34 ? 1.567 11.719 -6.008 1 96.88 34 ALA B O 1
ATOM 1562 N N . LEU B 1 35 ? -0.602 11.148 -5.707 1 95.5 35 LEU B N 1
ATOM 1563 C CA . LEU B 1 35 ? -1.065 12.523 -5.625 1 95.5 35 LEU B CA 1
ATOM 1564 C C . LEU B 1 35 ? -0.435 13.242 -4.438 1 95.5 35 LEU B C 1
ATOM 1566 O O . LEU B 1 35 ? 0.008 14.391 -4.559 1 95.5 35 LEU B O 1
ATOM 1570 N N . GLN B 1 36 ? -0.367 12.578 -3.4 1 93.75 36 GLN B N 1
ATOM 1571 C CA . GLN B 1 36 ? 0.122 13.18 -2.162 1 93.75 36 GLN B CA 1
ATOM 1572 C C . GLN B 1 36 ? 1.636 13.367 -2.203 1 93.75 36 GLN B C 1
ATOM 1574 O O . GLN B 1 36 ? 2.166 14.297 -1.6 1 93.75 36 GLN B O 1
ATOM 1579 N N . THR B 1 37 ? 2.301 12.438 -2.85 1 93.31 37 THR B N 1
ATOM 1580 C CA . THR B 1 37 ? 3.752 12.531 -2.969 1 93.31 37 THR B CA 1
ATOM 1581 C C . THR B 1 37 ? 4.164 13.852 -3.605 1 93.31 37 THR B C 1
ATOM 1583 O O . THR B 1 37 ? 5.172 14.445 -3.217 1 93.31 37 THR B O 1
ATOM 1586 N N . PHE B 1 38 ? 3.354 14.398 -4.438 1 92.19 38 PHE B N 1
ATOM 1587 C CA . PHE B 1 38 ? 3.691 15.648 -5.121 1 92.19 38 PHE B CA 1
ATOM 1588 C C . PHE B 1 38 ? 2.773 16.781 -4.676 1 92.19 38 PHE B C 1
ATOM 1590 O O . PHE B 1 38 ? 2.678 17.812 -5.344 1 92.19 38 PHE B O 1
ATOM 1597 N N . SER B 1 39 ? 2.012 16.531 -3.635 1 90.44 39 SER B N 1
ATOM 1598 C CA . SER B 1 39 ? 1.165 17.516 -2.971 1 90.44 39 SER B CA 1
ATOM 1599 C C . SER B 1 39 ? 0.122 18.094 -3.926 1 90.44 39 SER B C 1
ATOM 1601 O O . SER B 1 39 ? -0.186 19.281 -3.881 1 90.44 39 SER B O 1
ATOM 1603 N N . LEU B 1 40 ? -0.364 17.328 -4.727 1 91 40 LEU B N 1
ATOM 1604 C CA . LEU B 1 40 ? -1.359 17.75 -5.703 1 91 40 LEU B CA 1
ATOM 1605 C C . LEU B 1 40 ? -2.742 17.844 -5.066 1 91 40 LEU B C 1
ATOM 1607 O O . LEU B 1 40 ? -3.689 18.328 -5.695 1 91 40 LEU B O 1
ATOM 1611 N N . HIS B 1 41 ? -2.764 17.516 -3.797 1 88.62 41 HIS B N 1
ATOM 1612 C CA . HIS B 1 41 ? -4.027 17.547 -3.068 1 88.62 41 HIS B CA 1
ATOM 1613 C C . HIS B 1 41 ? -4.113 18.781 -2.17 1 88.62 41 HIS B C 1
ATOM 1615 O O . HIS B 1 41 ? -5.145 19.016 -1.539 1 88.62 41 HIS B O 1
ATOM 1621 N N . GLU B 1 42 ? -3.02 19.469 -2.162 1 85.38 42 GLU B N 1
ATOM 1622 C CA . GLU B 1 42 ? -3.023 20.625 -1.277 1 85.38 42 GLU B CA 1
ATOM 1623 C C . GLU B 1 42 ? -2.422 21.844 -1.966 1 85.38 42 GLU B C 1
ATOM 1625 O O . GLU B 1 42 ? -1.702 21.719 -2.957 1 85.38 42 GLU B O 1
ATOM 1630 N N . THR B 1 43 ? -2.871 22.906 -1.361 1 79.88 43 THR B N 1
ATOM 1631 C CA . THR B 1 43 ? -2.273 24.156 -1.788 1 79.88 43 THR B CA 1
ATOM 1632 C C . THR B 1 43 ? -0.97 24.422 -1.037 1 79.88 43 THR B C 1
ATOM 1634 O O . THR B 1 43 ? -0.906 24.25 0.183 1 79.88 43 THR B O 1
ATOM 1637 N N . THR B 1 44 ? 0.048 24.547 -1.852 1 72.38 44 THR B N 1
ATOM 1638 C CA . THR B 1 44 ? 1.324 24.844 -1.213 1 72.38 44 THR B CA 1
ATOM 1639 C C . THR B 1 44 ? 1.46 26.344 -0.964 1 72.38 44 THR B C 1
ATOM 1641 O O . THR B 1 44 ? 0.927 27.156 -1.725 1 72.38 44 THR B O 1
ATOM 1644 N N . ARG B 1 45 ? 2.023 26.578 0.074 1 66.31 45 ARG B N 1
ATOM 1645 C CA . ARG B 1 45 ? 2.215 27.969 0.438 1 66.31 45 ARG B CA 1
ATOM 1646 C C . ARG B 1 45 ? 2.838 28.766 -0.712 1 66.31 45 ARG B C 1
ATOM 1648 O O . ARG B 1 45 ? 3.857 28.344 -1.27 1 66.31 45 ARG B O 1
ATOM 1655 N N . GLY B 1 46 ? 2.141 29.812 -1.077 1 71.69 46 GLY B N 1
ATOM 1656 C CA . GLY B 1 46 ? 2.666 30.672 -2.117 1 71.69 46 GLY B CA 1
ATOM 1657 C C . GLY B 1 46 ? 2.199 30.297 -3.508 1 71.69 46 GLY B C 1
ATOM 1658 O O . GLY B 1 46 ? 2.484 31 -4.48 1 71.69 46 GLY B O 1
ATOM 1659 N N . SER B 1 47 ? 1.615 29.109 -3.531 1 74.81 47 SER B N 1
ATOM 1660 C CA . SER B 1 47 ? 1.164 28.672 -4.848 1 74.81 47 SER B CA 1
ATOM 1661 C C . SER B 1 47 ? -0.273 29.109 -5.113 1 74.81 47 SER B C 1
ATOM 1663 O O . SER B 1 47 ? -1.075 29.219 -4.184 1 74.81 47 SER B O 1
ATOM 1665 N N . SER B 1 48 ? -0.566 29.516 -6.199 1 85.62 48 SER B N 1
ATOM 1666 C CA . SER B 1 48 ? -1.924 29.844 -6.621 1 85.62 48 SER B CA 1
ATOM 1667 C C . SER B 1 48 ? -2.709 28.594 -6.984 1 85.62 48 SER B C 1
ATOM 1669 O O . SER B 1 48 ? -3.893 28.672 -7.324 1 85.62 48 SER B O 1
ATOM 1671 N N . TYR B 1 49 ? -2.035 27.516 -6.789 1 85.44 49 TYR B N 1
ATOM 1672 C CA . TYR B 1 49 ? -2.67 26.266 -7.168 1 85.44 49 TYR B CA 1
ATOM 1673 C C . TYR B 1 49 ? -3.77 25.891 -6.18 1 85.44 49 TYR B C 1
ATOM 1675 O O . TYR B 1 49 ? -3.547 25.875 -4.965 1 85.44 49 TYR B O 1
ATOM 1683 N N . LYS B 1 50 ? -4.984 25.75 -6.758 1 87 50 LYS B N 1
ATOM 1684 C CA . LYS B 1 50 ? -6.121 25.266 -5.988 1 87 50 LYS B CA 1
ATOM 1685 C C . LYS B 1 50 ? -6.477 23.828 -6.395 1 87 50 LYS B C 1
ATOM 1687 O O . LYS B 1 50 ? -6.969 23.609 -7.504 1 87 50 LYS B O 1
ATOM 1692 N N . PRO B 1 51 ? -6.285 22.906 -5.488 1 91.25 51 PRO B N 1
ATOM 1693 C CA . PRO B 1 51 ? -6.605 21.531 -5.859 1 91.25 51 PRO B CA 1
ATOM 1694 C C . PRO B 1 51 ? -8.102 21.297 -6.035 1 91.25 51 PRO B C 1
ATOM 1696 O O . PRO B 1 51 ? -8.914 21.938 -5.363 1 91.25 51 PRO B O 1
ATOM 1699 N N . PRO B 1 52 ? -8.422 20.516 -7.004 1 92.5 52 PRO B N 1
ATOM 1700 C CA . PRO B 1 52 ? -9.836 20.172 -7.156 1 92.5 52 PRO B CA 1
ATOM 1701 C C . PRO B 1 52 ? -10.414 19.484 -5.922 1 92.5 52 PRO B C 1
ATOM 1703 O O . PRO B 1 52 ? -9.688 18.797 -5.191 1 92.5 52 PRO B O 1
ATOM 1706 N N . ALA B 1 53 ? -11.648 19.609 -5.684 1 91.38 53 ALA B N 1
ATOM 1707 C CA . ALA B 1 53 ? -12.336 19.109 -4.492 1 91.38 53 ALA B CA 1
ATOM 1708 C C . ALA B 1 53 ? -12.195 17.594 -4.359 1 91.38 53 ALA B C 1
ATOM 1710 O O . ALA B 1 53 ? -12.039 17.078 -3.25 1 91.38 53 ALA B O 1
ATOM 1711 N N . TRP B 1 54 ? -12.234 16.938 -5.492 1 92.31 54 TRP B N 1
ATOM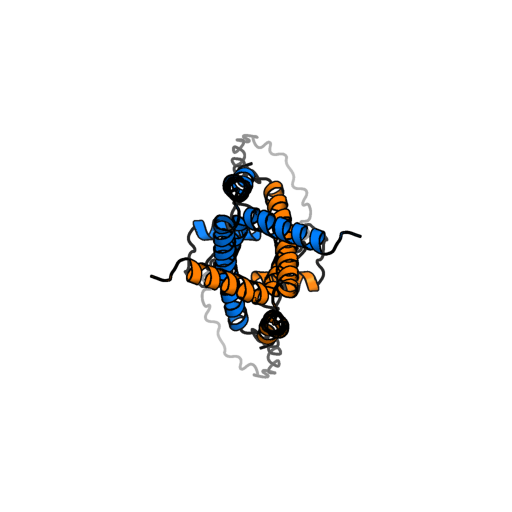 1712 C CA . TRP B 1 54 ? -12.141 15.477 -5.438 1 92.31 54 TRP B CA 1
ATOM 1713 C C . TRP B 1 54 ? -10.773 15.039 -4.926 1 92.31 54 TRP B C 1
ATOM 1715 O O . TRP B 1 54 ? -10.664 14.039 -4.211 1 92.31 54 TRP B O 1
ATOM 1725 N N . ALA B 1 55 ? -9.742 15.695 -5.27 1 93.81 55 ALA B N 1
ATOM 1726 C CA . ALA B 1 55 ? -8.398 15.359 -4.809 1 93.81 55 ALA B CA 1
ATOM 1727 C C . ALA B 1 55 ? -8.258 15.586 -3.307 1 93.81 55 ALA B C 1
ATOM 1729 O O . ALA B 1 55 ? -7.645 14.781 -2.604 1 93.81 55 ALA B O 1
ATOM 1730 N N . MET B 1 56 ? -8.906 16.641 -2.842 1 93.06 56 MET B N 1
ATOM 1731 C CA . MET B 1 56 ? -8.867 16.953 -1.415 1 93.06 56 MET B CA 1
ATOM 1732 C C . MET B 1 56 ? -9.617 15.891 -0.611 1 93.06 56 MET B C 1
ATOM 1734 O O . MET B 1 56 ? -9.148 15.461 0.444 1 93.06 56 MET B O 1
ATOM 1738 N N . THR B 1 57 ? -10.719 15.484 -1.128 1 91.12 57 THR B N 1
ATOM 1739 C CA . THR B 1 57 ? -11.531 14.484 -0.443 1 91.12 57 THR B CA 1
ATOM 1740 C C . THR B 1 57 ? -10.797 13.141 -0.384 1 91.12 57 THR B C 1
ATOM 1742 O O . THR B 1 57 ? -10.758 12.5 0.668 1 91.12 57 THR B O 1
ATOM 1745 N N . LEU B 1 58 ? -10.195 12.742 -1.478 1 93.88 58 LEU B N 1
ATOM 1746 C CA . LEU B 1 58 ? -9.469 11.477 -1.531 1 93.88 58 LEU B CA 1
ATOM 1747 C C . LEU B 1 58 ? -8.266 11.5 -0.597 1 93.88 58 LEU B C 1
ATOM 1749 O O . LEU B 1 58 ? -7.949 10.5 0.046 1 93.88 58 LEU B O 1
ATOM 1753 N N . ALA B 1 59 ? -7.688 12.625 -0.571 1 93.31 59 ALA B N 1
ATOM 1754 C CA . ALA B 1 59 ? -6.539 12.781 0.319 1 93.31 59 ALA B CA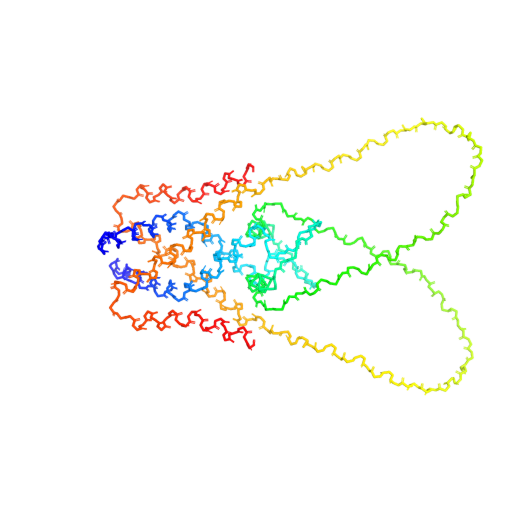 1
ATOM 1755 C C . ALA B 1 59 ? -6.957 12.656 1.78 1 93.31 59 ALA B C 1
ATOM 1757 O O . ALA B 1 59 ? -6.262 12.039 2.584 1 93.31 59 ALA B O 1
ATOM 1758 N N . GLN B 1 60 ? -8.039 13.258 2.057 1 90.19 60 GLN B N 1
ATOM 1759 C CA . GLN B 1 60 ? -8.547 13.211 3.422 1 90.19 60 GLN B CA 1
ATOM 1760 C C . GLN B 1 60 ? -8.898 11.781 3.83 1 90.19 60 GLN B C 1
ATOM 1762 O O . GLN B 1 60 ? -8.609 11.367 4.953 1 90.19 60 GLN B O 1
ATOM 1767 N N . ILE B 1 61 ? -9.477 11.07 2.941 1 91.81 61 ILE B N 1
ATOM 1768 C CA . ILE B 1 61 ? -9.789 9.672 3.205 1 91.81 61 ILE B CA 1
ATOM 1769 C C . ILE B 1 61 ? -8.5 8.875 3.391 1 91.81 61 ILE B C 1
ATOM 1771 O O . ILE B 1 61 ? -8.398 8.062 4.309 1 91.81 61 ILE B O 1
ATOM 1775 N N . HIS B 1 62 ? -7.535 9.156 2.588 1 93.75 62 HIS B N 1
ATOM 1776 C CA . HIS B 1 62 ? -6.246 8.469 2.637 1 93.75 62 HIS B CA 1
ATOM 1777 C C . HIS B 1 62 ? -5.523 8.75 3.949 1 93.75 62 HIS B C 1
ATOM 1779 O O . HIS B 1 62 ? -4.941 7.844 4.547 1 93.75 62 HIS B O 1
ATOM 1785 N N . LYS B 1 63 ? -5.695 9.922 4.406 1 88.94 63 LYS B N 1
ATOM 1786 C CA . LYS B 1 63 ? -4.871 10.344 5.531 1 88.94 63 LYS B CA 1
ATOM 1787 C C . LYS B 1 63 ? -5.609 10.164 6.855 1 88.94 63 LYS B C 1
ATOM 1789 O O . LYS B 1 63 ? -5.023 9.727 7.844 1 88.94 63 LYS B O 1
ATOM 1794 N N . LYS B 1 64 ? -6.863 10.523 6.859 1 85.69 64 LYS B N 1
ATOM 1795 C CA . LYS B 1 64 ? -7.57 10.609 8.133 1 85.69 64 LYS B CA 1
ATOM 1796 C C . LYS B 1 64 ? -8.805 9.711 8.141 1 85.69 64 LYS B C 1
ATOM 1798 O O . LYS B 1 64 ? -9.508 9.625 9.148 1 85.69 64 LYS B O 1
ATOM 1803 N N . GLN B 1 65 ? -9.039 9.094 7.043 1 90.62 65 GLN B N 1
ATOM 1804 C CA . GLN B 1 65 ? -10.164 8.172 6.957 1 90.62 65 GLN B CA 1
ATOM 1805 C C . GLN B 1 65 ? -11.484 8.891 7.223 1 90.62 65 GLN B C 1
ATOM 1807 O O . GLN B 1 65 ? -12.367 8.352 7.883 1 90.62 65 GLN B O 1
ATOM 1812 N N . THR B 1 66 ? -11.523 10.109 6.832 1 84.25 66 THR B N 1
ATOM 1813 C CA . THR B 1 66 ? -12.75 10.898 6.918 1 84.25 66 THR B CA 1
ATOM 1814 C C . THR B 1 66 ? -12.961 11.711 5.645 1 84.25 66 THR B C 1
ATOM 1816 O O . THR B 1 66 ? -12.008 12.023 4.934 1 84.25 66 THR B O 1
ATOM 1819 N N . THR B 1 67 ? -14.203 12.016 5.391 1 81.88 67 THR B N 1
ATOM 1820 C CA . THR B 1 67 ? -14.516 12.812 4.211 1 81.88 67 THR B CA 1
ATOM 1821 C C . THR B 1 67 ? -14.602 14.297 4.566 1 81.88 67 THR B C 1
ATOM 1823 O O . THR B 1 67 ? -14.75 15.141 3.682 1 81.88 67 THR B O 1
ATOM 1826 N N . VAL B 1 68 ? -14.461 14.578 5.762 1 79.38 68 VAL B N 1
ATOM 1827 C CA . VAL B 1 68 ? -14.586 15.961 6.219 1 79.38 68 VAL B CA 1
ATOM 1828 C C . VAL B 1 68 ? -13.258 16.688 6.02 1 79.38 68 VAL B C 1
ATOM 1830 O O . VAL B 1 68 ? -12.242 16.312 6.605 1 79.38 68 VAL B O 1
ATOM 1833 N N . VAL B 1 69 ? -13.25 17.656 5.203 1 74.19 69 VAL B N 1
ATOM 1834 C CA . VAL B 1 69 ? -12.055 18.469 4.961 1 74.19 69 VAL B CA 1
ATOM 1835 C C . VAL B 1 69 ? -12.062 19.688 5.883 1 74.19 69 VAL B C 1
ATOM 1837 O O . VAL B 1 69 ? -13.016 20.469 5.875 1 74.19 69 VAL B O 1
ATOM 1840 N N . PRO B 1 70 ? -11.07 19.719 6.688 1 67.75 70 PRO B N 1
ATOM 1841 C CA . PRO B 1 70 ? -11.047 20.891 7.562 1 67.75 70 PRO B CA 1
ATOM 1842 C C . PRO B 1 70 ? -10.898 22.203 6.793 1 67.75 70 PRO B C 1
ATOM 1844 O O . PRO B 1 70 ? -10.133 22.266 5.828 1 67.75 70 PRO B O 1
ATOM 1847 N N . VAL B 1 71 ? -11.859 23.109 6.961 1 60.38 71 VAL B N 1
ATOM 1848 C CA . VAL B 1 71 ? -11.812 24.438 6.355 1 60.38 71 VAL B CA 1
ATOM 1849 C C . VAL B 1 71 ? -10.766 25.281 7.066 1 60.38 71 VAL B C 1
ATOM 1851 O O . VAL B 1 71 ? -10.758 25.375 8.297 1 60.38 71 VAL B O 1
ATOM 1854 N N . ARG B 1 72 ? -9.594 25.359 6.453 1 54.53 72 ARG B N 1
ATOM 1855 C CA . ARG B 1 72 ? -8.586 26.234 7.051 1 54.53 72 ARG B CA 1
ATOM 1856 C C . ARG B 1 72 ? -9.141 27.625 7.293 1 54.53 72 ARG B C 1
ATOM 1858 O O . ARG B 1 72 ? -9.672 28.266 6.375 1 54.53 72 ARG B O 1
ATOM 1865 N N . LYS B 1 73 ? -9.438 27.891 8.539 1 49.38 73 LYS B N 1
ATOM 1866 C CA . LYS B 1 73 ? -9.797 29.281 8.828 1 49.38 73 LYS B CA 1
ATOM 1867 C C . LYS B 1 73 ? -8.664 30.234 8.445 1 49.38 73 LYS B C 1
ATOM 1869 O O . LYS B 1 73 ? -7.508 30 8.797 1 49.38 73 LYS B O 1
ATOM 1874 N N . LEU B 1 74 ? -8.781 30.766 7.363 1 49.84 74 LEU B N 1
ATOM 1875 C CA . LEU B 1 74 ? -7.844 31.828 7.023 1 49.84 74 LEU B CA 1
ATOM 1876 C C . LEU B 1 74 ? -7.586 32.719 8.227 1 49.84 74 LEU B C 1
ATOM 1878 O O . LEU B 1 74 ? -8.508 33.031 8.984 1 49.84 74 LEU B O 1
ATOM 1882 N N . PRO B 1 75 ? -6.301 32.719 8.672 1 50.38 75 PRO B N 1
ATOM 1883 C CA . PRO B 1 75 ? -6.086 33.719 9.742 1 50.38 75 PRO B CA 1
ATOM 1884 C C . PRO B 1 75 ? -6.812 35.031 9.484 1 50.38 75 PRO B C 1
ATOM 1886 O O . PRO B 1 75 ? -7.027 35.406 8.328 1 50.38 75 PRO B O 1
ATOM 1889 N N . PRO B 1 76 ? -7.555 35.469 10.453 1 48.41 76 PRO B N 1
ATOM 1890 C CA . PRO B 1 76 ? -8.18 36.781 10.242 1 48.41 76 PRO B CA 1
ATOM 1891 C C . PRO B 1 76 ? -7.246 37.781 9.578 1 48.41 76 PRO B C 1
ATOM 1893 O O . PRO B 1 76 ? -6.027 37.688 9.734 1 48.41 76 PRO B O 1
ATOM 1896 N N . PRO B 1 77 ? -7.664 38.312 8.539 1 46.38 77 PRO B N 1
ATOM 1897 C CA . PRO B 1 77 ? -6.812 39.344 7.906 1 46.38 77 PRO B CA 1
ATOM 1898 C C . PRO B 1 77 ? -6.059 40.188 8.922 1 46.38 77 PRO B C 1
ATOM 1900 O O . PRO B 1 77 ? -6.609 40.531 9.969 1 46.38 77 PRO B O 1
ATOM 1903 N N . GLU B 1 78 ? -4.902 39.938 9.117 1 45.44 78 GLU B N 1
ATOM 1904 C CA . GLU B 1 78 ? -4.133 40.875 9.93 1 45.44 78 GLU B CA 1
ATOM 1905 C C . GLU B 1 78 ? -4.629 42.312 9.75 1 45.44 78 GLU B C 1
ATOM 1907 O O . GLU B 1 78 ? -4.781 42.781 8.617 1 45.44 78 GLU B O 1
ATOM 1912 N N . LYS B 1 79 ? -5.512 42.75 10.586 1 43.38 79 LYS B N 1
ATOM 1913 C CA . LYS B 1 79 ? -5.828 44.188 10.531 1 43.38 79 LYS B CA 1
ATOM 1914 C C . LYS B 1 79 ? -4.586 45 10.203 1 43.38 79 LYS B C 1
ATOM 1916 O O . LYS B 1 79 ? -3.594 44.969 10.93 1 43.38 79 LYS B O 1
ATOM 1921 N N . GLY B 1 80 ? -4.227 45.156 8.953 1 40.78 80 GLY B N 1
ATOM 1922 C CA . GLY B 1 80 ? -3.23 46.125 8.547 1 40.78 80 GLY B CA 1
ATOM 1923 C C . GLY B 1 80 ? -3.309 47.406 9.328 1 40.78 80 GLY B C 1
ATOM 1924 O O . GLY B 1 80 ? -4.316 48.125 9.266 1 40.78 80 GLY B O 1
ATOM 1925 N N . ASP B 1 81 ? -2.908 47.375 10.547 1 36.94 81 ASP B N 1
ATOM 1926 C CA . ASP B 1 81 ? -2.699 48.688 11.172 1 36.94 81 ASP B CA 1
ATOM 1927 C C . ASP B 1 81 ? -1.98 49.625 10.227 1 36.94 81 ASP B C 1
ATOM 1929 O O . ASP B 1 81 ? -0.75 49.688 10.188 1 36.94 81 ASP B O 1
ATOM 1933 N N . LYS B 1 82 ? -2.393 49.688 8.945 1 40.88 82 LYS B N 1
ATOM 1934 C CA . LYS B 1 82 ? -1.797 50.781 8.164 1 40.88 82 LYS B CA 1
ATOM 1935 C C . LYS B 1 82 ? -2.012 52.125 8.852 1 40.88 82 LYS B C 1
ATOM 1937 O O . LYS B 1 82 ? -2.92 52.875 8.484 1 40.88 82 LYS B O 1
ATOM 1942 N N . ALA B 1 83 ? -2.209 52.25 10.141 1 34.38 83 ALA B N 1
ATOM 1943 C CA . ALA B 1 83 ? -2.271 53.656 10.5 1 34.38 83 ALA B CA 1
ATOM 1944 C C . ALA B 1 83 ? -1.107 54.438 9.891 1 34.38 83 ALA B C 1
ATOM 1946 O O . ALA B 1 83 ? -0.066 53.844 9.57 1 34.38 83 ALA B O 1
ATOM 1947 N N . ASP B 1 84 ? -1.495 55.781 9.469 1 33.22 84 ASP B N 1
ATOM 1948 C CA . ASP B 1 84 ? -0.938 56.938 8.82 1 33.22 84 ASP B CA 1
ATOM 1949 C C . ASP B 1 84 ? 0.355 57.406 9.5 1 33.22 84 ASP B C 1
ATOM 1951 O O . ASP B 1 84 ? 0.32 58 10.57 1 33.22 84 ASP B O 1
ATOM 1955 N N . ARG B 1 85 ? 1.271 56.531 9.758 1 33.06 85 ARG B N 1
ATOM 1956 C CA . ARG B 1 85 ? 2.463 57.156 10.305 1 33.06 85 ARG B CA 1
ATOM 1957 C C . ARG B 1 85 ? 2.879 58.375 9.469 1 33.06 85 ARG B C 1
ATOM 1959 O O . ARG B 1 85 ? 3.264 58.219 8.305 1 33.06 85 ARG B O 1
ATOM 1966 N N . VAL B 1 86 ? 2.119 59.469 9.617 1 32.12 86 VAL B N 1
ATOM 1967 C CA . VAL B 1 86 ? 2.574 60.781 9.141 1 32.12 86 VAL B CA 1
ATOM 1968 C C . VAL B 1 86 ? 4.051 60.969 9.484 1 32.12 86 VAL B C 1
ATOM 1970 O O . VAL B 1 86 ? 4.488 60.625 10.586 1 32.12 86 VAL B O 1
ATOM 1973 N N . ALA B 1 87 ? 4.91 61.219 8.422 1 31.67 87 ALA B N 1
ATOM 1974 C CA . ALA B 1 87 ? 6.336 61.469 8.219 1 31.67 87 ALA B CA 1
ATOM 1975 C C . ALA B 1 87 ? 6.816 62.594 9.109 1 31.67 87 ALA B C 1
ATOM 1977 O O . ALA B 1 87 ? 6.52 63.781 8.844 1 31.67 87 ALA B O 1
ATOM 1978 N N . ALA B 1 88 ? 6.434 62.656 10.43 1 29.12 88 ALA B N 1
ATOM 1979 C CA . ALA B 1 88 ? 7.086 63.875 10.938 1 29.12 88 ALA B CA 1
ATOM 1980 C C . ALA B 1 88 ? 8.578 63.844 10.625 1 29.12 88 ALA B C 1
ATOM 1982 O O . ALA B 1 88 ? 9.203 62.781 10.602 1 29.12 88 ALA B O 1
ATOM 1983 N N . THR B 1 89 ? 9.047 64.875 9.891 1 30.33 89 THR B N 1
ATOM 1984 C CA . THR B 1 89 ? 10.328 65.312 9.328 1 30.33 89 THR B CA 1
ATOM 1985 C C . THR B 1 89 ? 11.398 65.375 10.414 1 30.33 89 THR B C 1
ATOM 1987 O O . THR B 1 89 ? 12.531 65.75 10.156 1 30.33 89 THR B O 1
ATOM 1990 N N . PRO B 1 90 ? 11.398 64.438 11.508 1 29.39 90 PRO B N 1
ATOM 1991 C CA . PRO B 1 90 ? 12.328 64.938 12.508 1 29.39 90 PRO B CA 1
ATOM 1992 C C . PRO B 1 90 ? 13.711 65.25 11.93 1 29.39 90 PRO B C 1
ATOM 1994 O O . PRO B 1 90 ? 14.094 64.625 10.914 1 29.39 90 PRO B O 1
ATOM 1997 N N . SER B 1 91 ? 14.312 66.312 12.562 1 28.89 91 SER B N 1
ATOM 1998 C CA . SER B 1 91 ? 15.523 67.125 12.414 1 28.89 91 SER B CA 1
ATOM 1999 C C . SER B 1 91 ? 16.766 66.25 12.375 1 28.89 91 SER B C 1
ATOM 2001 O O . SER B 1 91 ? 16.672 65 12.398 1 28.89 91 SER B O 1
ATOM 2003 N N . ALA B 1 92 ? 17.719 66.688 13.391 1 31.69 92 ALA B N 1
ATOM 2004 C CA . ALA B 1 92 ? 19.156 66.938 13.344 1 31.69 92 ALA B CA 1
ATOM 2005 C C . ALA B 1 92 ? 19.938 65.625 13.406 1 31.69 92 ALA B C 1
ATOM 2007 O O . ALA B 1 92 ? 19.469 64.625 14.023 1 31.69 92 ALA B O 1
ATOM 2008 N N . PRO B 1 93 ? 20.938 65.5 12.484 1 32.38 93 PRO B N 1
ATOM 2009 C CA . PRO B 1 93 ? 21.812 64.375 12.102 1 32.38 93 PRO B CA 1
ATOM 2010 C C . PRO B 1 93 ? 22.672 63.875 13.258 1 32.38 93 PRO B C 1
ATOM 2012 O O . PRO B 1 93 ? 23.547 64.625 13.727 1 32.38 93 PRO B O 1
ATOM 2015 N N . VAL B 1 94 ? 22.109 63.781 14.547 1 29.33 94 VAL B N 1
ATOM 2016 C CA . VAL B 1 94 ? 23.203 63.5 15.469 1 29.33 94 VAL B CA 1
ATOM 2017 C C . VAL B 1 94 ? 23.969 62.281 14.984 1 29.33 94 VAL B C 1
ATOM 2019 O O . VAL B 1 94 ? 23.391 61.344 14.445 1 29.33 94 VAL B O 1
ATOM 2022 N N . SER B 1 95 ? 25.234 62.594 14.703 1 29.98 95 SER B N 1
ATOM 2023 C CA . SER B 1 95 ? 26.312 61.719 14.258 1 29.98 95 SER B CA 1
ATOM 2024 C C . SER B 1 95 ? 26.469 60.5 15.164 1 29.98 95 SER B C 1
ATOM 2026 O O . SER B 1 95 ? 26.906 60.625 16.312 1 29.98 95 SER B O 1
ATOM 2028 N N . ALA B 1 96 ? 25.391 59.875 15.523 1 29.69 96 ALA B N 1
ATOM 2029 C CA . ALA B 1 96 ? 25.656 58.812 16.484 1 29.69 96 ALA B CA 1
ATOM 2030 C C . ALA B 1 96 ? 26.734 57.875 15.969 1 29.69 96 ALA B C 1
ATOM 2032 O O . ALA B 1 96 ? 26.875 57.688 14.758 1 29.69 96 ALA B O 1
ATOM 2033 N N . PRO B 1 97 ? 27.766 57.812 16.859 1 34.16 97 PRO B N 1
ATOM 2034 C CA . PRO B 1 97 ? 28.906 56.938 16.609 1 34.16 97 PRO B CA 1
ATOM 2035 C C . PRO B 1 97 ? 28.484 55.531 16.219 1 34.16 97 PRO B C 1
ATOM 2037 O O . PRO B 1 97 ? 27.438 55.031 16.656 1 34.16 97 PRO B O 1
ATOM 2040 N N . THR B 1 98 ? 28.75 55.25 15 1 28.83 98 THR B N 1
ATOM 2041 C CA . THR B 1 98 ? 28.5 54 14.266 1 28.83 98 THR B CA 1
ATOM 2042 C C . THR B 1 98 ? 29.062 52.812 15.016 1 28.83 98 THR B C 1
ATOM 2044 O O . THR B 1 98 ? 30.25 52.5 14.883 1 28.83 98 THR B O 1
ATOM 2047 N N . ALA B 1 99 ? 29.234 52.875 16.406 1 29.91 99 ALA B N 1
ATOM 2048 C CA . ALA B 1 99 ? 29.875 51.594 16.766 1 29.91 99 ALA B CA 1
ATOM 2049 C C . ALA B 1 99 ? 29.016 50.406 16.328 1 29.91 99 ALA B C 1
ATOM 2051 O O . ALA B 1 99 ? 27.953 50.188 16.891 1 29.91 99 ALA B O 1
ATOM 2052 N N . GLY B 1 100 ? 28.688 50.375 15.102 1 29.97 100 GLY B N 1
ATOM 2053 C CA . GLY B 1 100 ? 27.891 49.25 14.648 1 29.97 100 GLY B CA 1
ATOM 2054 C C . GLY B 1 100 ? 28.484 47.906 15.031 1 29.97 100 GLY B C 1
ATOM 2055 O O . GLY B 1 100 ? 29.531 47.5 14.523 1 29.97 100 GLY B O 1
ATOM 2056 N N . ALA B 1 101 ? 28.703 47.688 16.375 1 33 101 ALA B N 1
ATOM 2057 C CA . ALA B 1 101 ? 29.094 46.312 16.609 1 33 101 ALA B CA 1
ATOM 2058 C C . ALA B 1 101 ? 28.203 45.344 15.836 1 33 101 ALA B C 1
ATOM 2060 O O . ALA B 1 101 ? 26.969 45.5 15.844 1 33 101 ALA B O 1
ATOM 2061 N N . SER B 1 102 ? 28.656 44.969 14.648 1 31.72 102 SER B N 1
ATOM 2062 C CA . SER B 1 102 ? 28.062 43.938 13.82 1 31.72 102 SER B CA 1
ATOM 2063 C C . SER B 1 102 ? 27.625 42.75 14.672 1 31.72 102 SER B C 1
ATOM 2065 O O . SER B 1 102 ? 28.422 42.188 15.414 1 31.72 102 SER B O 1
ATOM 2067 N N . VAL B 1 103 ? 26.531 42.906 15.414 1 35.38 103 VAL B N 1
ATOM 2068 C CA . VAL B 1 103 ? 25.984 41.656 15.961 1 35.38 103 VAL B CA 1
ATOM 2069 C C . VAL B 1 103 ? 26.172 40.531 14.945 1 35.38 103 VAL B C 1
ATOM 2071 O O . VAL B 1 103 ? 25.953 40.719 13.75 1 35.38 103 VAL B O 1
ATOM 2074 N N . PRO B 1 104 ? 27.234 39.656 15.25 1 37.12 104 PRO B N 1
ATOM 2075 C CA . PRO B 1 104 ? 27.328 38.531 14.305 1 37.12 104 PRO B CA 1
ATOM 2076 C C . PRO B 1 104 ? 25.953 38.062 13.836 1 37.12 104 PRO B C 1
ATOM 2078 O O . PRO B 1 104 ? 24.969 38.156 14.57 1 37.12 104 PRO B O 1
ATOM 2081 N N . ALA B 1 105 ? 25.641 38.281 12.539 1 37.5 105 ALA B N 1
ATOM 2082 C CA . ALA B 1 105 ? 24.469 37.688 11.891 1 37.5 105 ALA B CA 1
ATOM 2083 C C . ALA B 1 105 ? 24.062 36.406 12.57 1 37.5 105 ALA B C 1
ATOM 2085 O O . ALA B 1 105 ? 24.906 35.656 13.094 1 37.5 105 ALA B O 1
ATOM 2086 N N . PRO B 1 106 ? 22.906 36.469 13.281 1 37.53 106 PRO B N 1
ATOM 2087 C CA . PRO B 1 106 ? 22.5 35.156 13.805 1 37.53 106 PRO B CA 1
ATOM 2088 C C . PRO B 1 106 ? 23.016 34 12.953 1 37.53 106 PRO B C 1
ATOM 2090 O O . PRO B 1 106 ? 23.219 34.156 11.75 1 37.53 106 PRO B O 1
ATOM 2093 N N . ALA B 1 107 ? 23.922 33.219 13.484 1 36.53 107 ALA B N 1
ATOM 2094 C CA . ALA B 1 107 ? 24.328 31.969 12.844 1 36.53 107 ALA B CA 1
ATOM 2095 C C . ALA B 1 107 ? 23.219 31.422 11.953 1 36.53 107 ALA B C 1
ATOM 2097 O O . ALA B 1 107 ? 22.031 31.531 12.289 1 36.53 107 ALA B O 1
ATOM 2098 N N . SER B 1 108 ? 23.375 31.672 10.617 1 35.81 108 SER B N 1
ATOM 2099 C CA . SER B 1 108 ? 22.5 30.984 9.68 1 35.81 108 SER B CA 1
ATOM 2100 C C . SER B 1 108 ? 21.953 29.688 10.273 1 35.81 108 SER B C 1
ATOM 2102 O O . SER B 1 108 ? 22.703 28.906 10.867 1 35.81 108 SER B O 1
ATOM 2104 N N . THR B 1 109 ? 20.891 29.781 10.992 1 36.53 109 THR B N 1
ATOM 2105 C CA . THR B 1 109 ? 20.281 28.484 11.297 1 36.53 109 THR B CA 1
ATOM 2106 C C . THR B 1 109 ? 20.797 27.406 10.336 1 36.53 109 THR B C 1
ATOM 2108 O O . THR B 1 109 ? 20.859 27.625 9.125 1 36.53 109 THR B O 1
ATOM 2111 N N . PRO B 1 110 ? 21.875 26.656 10.742 1 39.19 110 PRO B N 1
ATOM 2112 C CA . PRO B 1 110 ? 22.219 25.609 9.781 1 39.19 110 PRO B CA 1
ATOM 2113 C C . PRO B 1 110 ? 21.125 25.375 8.742 1 39.19 110 PRO B C 1
ATOM 2115 O O . PRO B 1 110 ? 19.938 25.359 9.086 1 39.19 110 PRO B O 1
ATOM 2118 N N . SER B 1 111 ? 21.172 26.125 7.633 1 38.38 111 SER B N 1
ATOM 2119 C CA . SER B 1 111 ? 20.359 25.703 6.5 1 38.38 111 SER B CA 1
ATOM 2120 C C . SER B 1 111 ? 19.953 24.234 6.625 1 38.38 111 SER B C 1
ATOM 2122 O O . SER B 1 111 ? 20.797 23.344 6.551 1 38.38 111 SER B O 1
ATOM 2124 N N . SER B 1 112 ? 19.359 23.812 7.613 1 42.34 112 SER B N 1
ATOM 2125 C CA . SER B 1 112 ? 18.812 22.453 7.551 1 42.34 112 SER B CA 1
ATOM 2126 C C . SER B 1 112 ? 18.797 21.938 6.121 1 42.34 112 SER B C 1
ATOM 2128 O O . SER B 1 112 ? 18.188 22.547 5.238 1 42.34 112 SER B O 1
ATOM 2130 N N . LYS B 1 113 ? 19.922 21.734 5.496 1 46.56 113 LYS B N 1
ATOM 2131 C CA . LYS B 1 113 ? 20.094 21.109 4.191 1 46.56 113 LYS B CA 1
ATOM 2132 C C . LYS B 1 113 ? 18.766 20.5 3.699 1 46.56 113 LYS B C 1
ATOM 2134 O O . LYS B 1 113 ? 18.25 19.562 4.297 1 46.56 113 LYS B O 1
ATOM 2139 N N . LEU B 1 114 ? 17.859 21.25 3.223 1 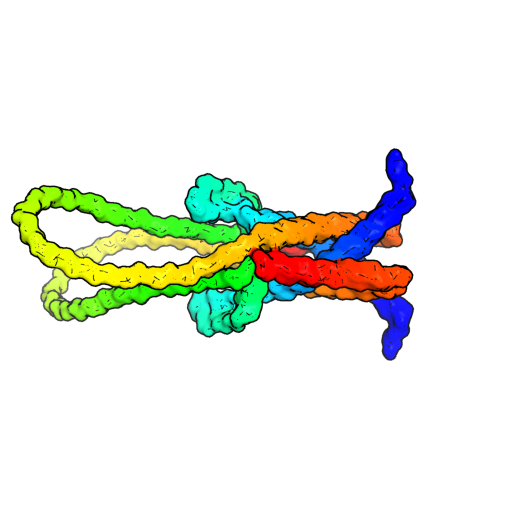50.16 114 LEU B N 1
ATOM 2140 C CA . LEU B 1 114 ? 16.641 20.875 2.521 1 50.16 114 LEU B CA 1
ATOM 2141 C C . LEU B 1 114 ? 16.844 19.594 1.731 1 50.16 114 LEU B C 1
ATOM 2143 O O . LEU B 1 114 ? 17.516 19.594 0.695 1 50.16 114 LEU B O 1
ATOM 2147 N N . HIS B 1 115 ? 17.359 18.562 2.422 1 61.44 115 HIS B N 1
ATOM 2148 C CA . HIS B 1 115 ? 17.453 17.281 1.725 1 61.44 115 HIS B CA 1
ATOM 2149 C C . HIS B 1 115 ? 16.391 17.172 0.635 1 61.44 115 HIS B C 1
ATOM 2151 O O . HIS B 1 115 ? 15.219 17.453 0.872 1 61.44 115 HIS B O 1
ATOM 2157 N N . ASN B 1 116 ? 16.891 17.531 -0.59 1 74.94 116 ASN B N 1
ATOM 2158 C CA . ASN B 1 116 ? 16.062 17.391 -1.772 1 74.94 116 ASN B CA 1
ATOM 2159 C C . ASN B 1 116 ? 15.25 16.094 -1.731 1 74.94 116 ASN B C 1
ATOM 2161 O O . ASN B 1 116 ? 15.82 15 -1.782 1 74.94 116 ASN B O 1
ATOM 2165 N N . ALA B 1 117 ? 14.047 16.156 -1.395 1 86.31 117 ALA B N 1
ATOM 2166 C CA . ALA B 1 117 ? 13.156 15.008 -1.26 1 86.31 117 ALA B CA 1
ATOM 2167 C C . ALA B 1 117 ? 12.797 14.43 -2.625 1 86.31 117 ALA B C 1
ATOM 2169 O O . ALA B 1 117 ? 12.203 13.352 -2.711 1 86.31 117 ALA B O 1
ATOM 2170 N N . MET B 1 118 ? 13.32 14.961 -3.732 1 90.81 118 MET B N 1
ATOM 2171 C CA . MET B 1 118 ? 12.828 14.594 -5.062 1 90.81 118 MET B CA 1
ATOM 2172 C C . MET B 1 118 ? 13.227 13.172 -5.414 1 90.81 118 MET B C 1
ATOM 2174 O O . MET B 1 118 ? 12.414 12.406 -5.938 1 90.81 118 MET B O 1
ATOM 2178 N N . PRO B 1 119 ? 14.453 12.812 -5.129 1 93.31 119 PRO B N 1
ATOM 2179 C CA . PRO B 1 119 ? 14.797 11.43 -5.473 1 93.31 119 PRO B CA 1
ATOM 2180 C C . PRO B 1 119 ? 13.93 10.406 -4.75 1 93.31 119 PRO B C 1
ATOM 2182 O O . PRO B 1 119 ? 13.5 9.422 -5.352 1 93.31 119 PRO B O 1
ATOM 2185 N N . LEU B 1 120 ? 13.688 10.664 -3.547 1 94.62 120 LEU B N 1
ATOM 2186 C CA . LEU B 1 120 ? 12.852 9.742 -2.787 1 94.62 120 LEU B CA 1
ATOM 2187 C C . LEU B 1 120 ? 11.406 9.805 -3.266 1 94.62 120 LEU B C 1
ATOM 2189 O O . LEU B 1 120 ? 10.719 8.781 -3.309 1 94.62 120 LEU B O 1
ATOM 2193 N N . LYS B 1 121 ? 10.969 10.922 -3.699 1 95.62 121 LYS B N 1
ATOM 2194 C CA . LYS B 1 121 ? 9.625 11.062 -4.266 1 95.62 121 LYS B CA 1
ATOM 2195 C C . LYS B 1 121 ? 9.484 10.25 -5.551 1 95.62 121 LYS B C 1
ATOM 2197 O O . LYS B 1 121 ? 8.461 9.602 -5.77 1 95.62 121 LYS B O 1
ATOM 2202 N N . ILE B 1 122 ? 10.445 10.32 -6.336 1 95.81 122 ILE B N 1
ATOM 2203 C CA . ILE B 1 122 ? 10.43 9.562 -7.582 1 95.81 122 ILE B CA 1
ATOM 2204 C C . ILE B 1 122 ? 10.391 8.062 -7.281 1 95.81 122 ILE B C 1
ATOM 2206 O O . ILE B 1 122 ? 9.68 7.309 -7.945 1 95.81 122 ILE B O 1
ATOM 2210 N N . PHE B 1 123 ? 11.203 7.715 -6.316 1 97.12 123 PHE B N 1
ATOM 2211 C CA . PHE B 1 123 ? 11.18 6.312 -5.922 1 97.12 123 PHE B CA 1
ATOM 2212 C C . PHE B 1 123 ? 9.773 5.891 -5.508 1 97.12 123 PHE B C 1
ATOM 2214 O O . PHE B 1 123 ? 9.273 4.855 -5.953 1 97.12 123 PHE B O 1
ATOM 2221 N N . PHE B 1 124 ? 9.125 6.664 -4.738 1 96.94 124 PHE B N 1
ATOM 2222 C CA . PHE B 1 124 ? 7.809 6.289 -4.238 1 96.94 124 PHE B CA 1
ATOM 2223 C C . PHE B 1 124 ? 6.766 6.379 -5.344 1 96.94 124 PHE B C 1
ATOM 2225 O O . PHE B 1 124 ? 5.773 5.645 -5.328 1 96.94 124 PHE B O 1
ATOM 2232 N N . LEU B 1 125 ? 7.016 7.242 -6.309 1 97.5 125 LEU B N 1
ATOM 2233 C CA . LEU B 1 125 ? 6.156 7.211 -7.488 1 97.5 125 LEU B CA 1
ATOM 2234 C C . LEU B 1 125 ? 6.285 5.875 -8.219 1 97.5 125 LEU B C 1
ATOM 2236 O O . LEU B 1 125 ? 5.281 5.297 -8.641 1 97.5 125 LEU B O 1
ATOM 2240 N N . ILE B 1 126 ? 7.465 5.438 -8.375 1 97.88 126 ILE B N 1
ATOM 2241 C CA . ILE B 1 126 ? 7.715 4.148 -9.016 1 97.88 126 ILE B CA 1
ATOM 2242 C C . ILE B 1 126 ? 7.051 3.037 -8.203 1 97.88 126 ILE B C 1
ATOM 2244 O O . ILE B 1 126 ? 6.441 2.129 -8.773 1 97.88 126 ILE B O 1
ATOM 2248 N N . VAL B 1 127 ? 7.141 3.1 -6.867 1 98.31 127 VAL B N 1
ATOM 2249 C CA . VAL B 1 127 ? 6.492 2.131 -5.992 1 98.31 127 VAL B CA 1
ATOM 2250 C C . VAL B 1 127 ? 4.98 2.162 -6.215 1 98.31 127 VAL B C 1
ATOM 2252 O O . VAL B 1 127 ? 4.34 1.112 -6.297 1 98.31 127 VAL B O 1
ATOM 2255 N N . SER B 1 128 ? 4.438 3.328 -6.32 1 98.44 128 SER B N 1
ATOM 2256 C CA . SER B 1 128 ? 3.002 3.477 -6.539 1 98.44 128 SER B CA 1
ATOM 2257 C C . SER B 1 128 ? 2.578 2.859 -7.867 1 98.44 128 SER B C 1
ATOM 2259 O O . SER B 1 128 ? 1.58 2.137 -7.93 1 98.44 128 SER B O 1
ATOM 2261 N N . ILE B 1 129 ? 3.281 3.107 -8.883 1 98.25 129 ILE B N 1
ATOM 2262 C CA . ILE B 1 129 ? 3.01 2.523 -10.195 1 98.25 129 ILE B CA 1
ATOM 2263 C C . ILE B 1 129 ? 3.174 1.007 -10.125 1 98.25 129 ILE B C 1
ATOM 2265 O O . ILE B 1 129 ? 2.361 0.261 -10.68 1 98.25 129 ILE B O 1
ATOM 2269 N N . GLY B 1 130 ? 4.18 0.601 -9.477 1 98.5 130 GLY B N 1
ATOM 2270 C CA . GLY B 1 130 ? 4.395 -0.824 -9.273 1 98.5 130 GLY B CA 1
ATOM 2271 C C . GLY B 1 130 ? 3.264 -1.495 -8.516 1 98.5 130 GLY B C 1
ATOM 2272 O O . GLY B 1 130 ? 2.83 -2.59 -8.883 1 98.5 130 GLY B O 1
ATOM 2273 N N . LEU B 1 131 ? 2.852 -0.86 -7.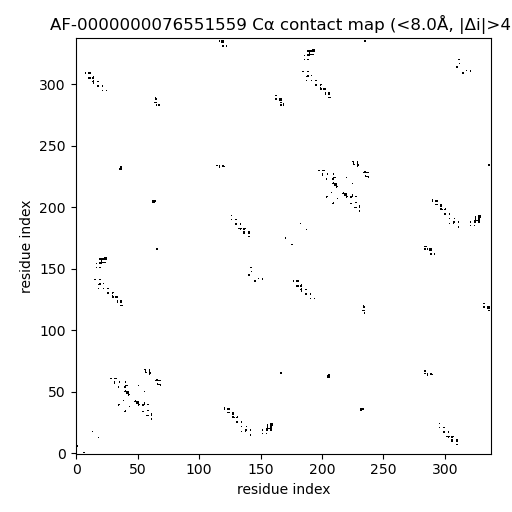465 1 98.44 131 LEU B N 1
ATOM 2274 C CA . LEU B 1 131 ? 1.729 -1.39 -6.699 1 98.44 131 LEU B CA 1
ATOM 2275 C C . LEU B 1 131 ? 0.478 -1.493 -7.562 1 98.44 131 LEU B C 1
ATOM 2277 O O . LEU B 1 131 ? -0.231 -2.5 -7.52 1 98.44 131 LEU B O 1
ATOM 2281 N N . PHE B 1 132 ? 0.243 -0.516 -8.336 1 98.44 132 PHE B N 1
ATOM 2282 C CA . PHE B 1 132 ? -0.913 -0.509 -9.227 1 98.44 132 PHE B CA 1
ATOM 2283 C C . PHE B 1 132 ? -0.838 -1.661 -10.219 1 98.44 132 PHE B C 1
ATOM 2285 O O . PHE B 1 132 ? -1.785 -2.439 -10.352 1 98.44 132 PHE B O 1
ATOM 2292 N N . LEU B 1 133 ? 0.263 -1.786 -10.852 1 98.44 133 LEU B N 1
ATOM 2293 C CA . LEU B 1 133 ? 0.45 -2.803 -11.875 1 98.44 133 LEU B CA 1
ATOM 2294 C C . LEU B 1 133 ? 0.454 -4.199 -11.266 1 98.44 133 LEU B C 1
ATOM 2296 O O . LEU B 1 133 ? -0.089 -5.141 -11.852 1 98.44 133 LEU B O 1
ATOM 2300 N N . SER B 1 134 ? 1.078 -4.301 -10.133 1 98.56 134 SER B N 1
ATOM 2301 C CA . SER B 1 134 ? 1.097 -5.605 -9.477 1 98.56 134 SER B CA 1
ATOM 2302 C C . SER B 1 134 ? -0.302 -6.023 -9.039 1 98.56 134 SER B C 1
ATOM 2304 O O . SER B 1 134 ? -0.672 -7.191 -9.156 1 98.56 134 SER B O 1
ATOM 2306 N N . THR B 1 135 ? -1.02 -5.113 -8.508 1 98.56 135 THR B N 1
ATOM 2307 C CA . THR B 1 135 ? -2.391 -5.41 -8.102 1 98.56 135 THR B CA 1
ATOM 2308 C C . THR B 1 135 ? -3.236 -5.793 -9.312 1 98.56 135 THR B C 1
ATOM 2310 O O . THR B 1 135 ? -3.992 -6.766 -9.266 1 98.56 135 THR B O 1
ATOM 2313 N N . LEU B 1 136 ? -3.066 -5.078 -10.398 1 98.44 136 LEU B N 1
ATOM 2314 C CA . LEU B 1 136 ? -3.807 -5.352 -11.625 1 98.44 136 LEU B CA 1
ATOM 2315 C C . LEU B 1 136 ? -3.467 -6.734 -12.172 1 98.44 136 LEU B C 1
ATOM 2317 O O . LEU B 1 136 ? -4.363 -7.5 -12.531 1 98.44 136 LEU B O 1
ATOM 2321 N N . SER B 1 137 ? -2.209 -6.988 -12.227 1 97.94 137 SER B N 1
ATOM 2322 C CA . SER B 1 137 ? -1.777 -8.289 -12.727 1 97.94 137 SER B CA 1
ATOM 2323 C C . SER B 1 137 ? -2.219 -9.414 -11.797 1 97.94 137 SER B C 1
ATOM 2325 O O . SER B 1 137 ? -2.607 -10.492 -12.258 1 97.94 137 SER B O 1
ATOM 2327 N N . GLY B 1 138 ? -2.127 -9.164 -10.484 1 97.81 138 GLY B N 1
ATOM 2328 C CA . GLY B 1 138 ? -2.631 -10.156 -9.547 1 97.81 138 GLY B CA 1
ATOM 2329 C C . GLY B 1 138 ? -4.105 -10.461 -9.742 1 97.81 138 GLY B C 1
ATOM 2330 O O . GLY B 1 138 ? -4.508 -11.625 -9.734 1 97.81 138 GLY B O 1
ATOM 2331 N N . LEU B 1 139 ? -4.855 -9.453 -9.914 1 98 139 LEU B N 1
ATOM 2332 C CA . LEU B 1 139 ? -6.285 -9.633 -10.156 1 98 139 LEU B CA 1
ATOM 2333 C C . LEU B 1 139 ? -6.527 -10.398 -11.445 1 98 139 LEU B C 1
ATOM 2335 O O . LEU B 1 139 ? -7.359 -11.312 -11.492 1 98 139 LEU B O 1
ATOM 2339 N N . TYR B 1 140 ? -5.84 -10.031 -12.445 1 97.31 140 TYR B N 1
ATOM 2340 C CA . TYR B 1 140 ? -5.969 -10.711 -13.727 1 97.31 140 TYR B CA 1
ATOM 2341 C C . TYR B 1 140 ? -5.691 -12.203 -13.578 1 97.31 140 TYR B C 1
ATOM 2343 O O . TYR B 1 140 ? -6.469 -13.039 -14.055 1 97.31 140 TYR B O 1
ATOM 2351 N N . MET B 1 141 ? -4.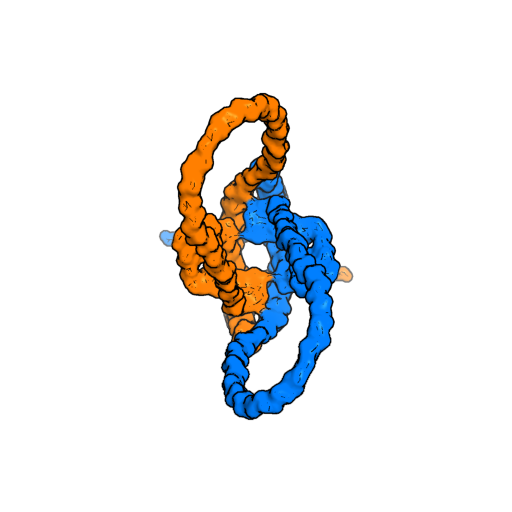645 -12.516 -12.938 1 96.44 141 MET B N 1
ATOM 2352 C CA . MET B 1 141 ? -4.273 -13.922 -12.766 1 96.44 141 MET B CA 1
ATOM 2353 C C . MET B 1 141 ? -5.316 -14.656 -11.938 1 96.44 141 MET B C 1
ATOM 2355 O O . MET B 1 141 ? -5.578 -15.844 -12.164 1 96.44 141 MET B O 1
ATOM 2359 N N . SER B 1 142 ? -5.824 -13.984 -10.945 1 97.06 142 SER B N 1
ATOM 2360 C CA . SER B 1 142 ? -6.863 -14.617 -10.133 1 97.06 142 SER B CA 1
ATOM 2361 C C . SER B 1 142 ? -8.047 -15.047 -10.992 1 97.06 142 SER B C 1
ATOM 2363 O O . SER B 1 142 ? -8.586 -16.141 -10.812 1 97.06 142 SER B O 1
ATOM 2365 N N . TYR B 1 143 ? -8.438 -14.227 -11.906 1 96.56 143 TYR B N 1
ATOM 2366 C CA . TYR B 1 143 ? -9.578 -14.555 -12.758 1 96.56 143 TYR B CA 1
ATOM 2367 C C . TYR B 1 143 ? -9.195 -15.602 -13.797 1 96.56 143 TYR B C 1
ATOM 2369 O O . TYR B 1 143 ? -10.055 -16.328 -14.297 1 96.56 143 TYR B O 1
ATOM 2377 N N . LYS B 1 144 ? -7.926 -15.719 -14.102 1 94.94 144 LYS B N 1
ATOM 2378 C CA . LYS B 1 144 ? -7.477 -16.656 -15.125 1 94.94 144 LYS B CA 1
ATOM 2379 C C . LYS B 1 144 ? -7.23 -18.047 -14.539 1 94.94 144 LYS B C 1
ATOM 2381 O O . LYS B 1 144 ? -7.508 -19.062 -15.18 1 94.94 144 LYS B O 1
ATOM 2386 N N . TYR B 1 145 ? -6.762 -18.125 -13.305 1 92.19 145 TYR B N 1
ATOM 2387 C CA . TYR B 1 145 ? -6.273 -19.391 -12.766 1 92.19 145 TYR B CA 1
ATOM 2388 C C . TYR B 1 145 ? -7.309 -20.031 -11.852 1 92.19 145 TYR B C 1
ATOM 2390 O O . TYR B 1 145 ? -7.293 -21.25 -11.641 1 92.19 145 TYR B O 1
ATOM 2398 N N . ILE B 1 146 ? -8.117 -19.266 -11.281 1 92.25 146 ILE B N 1
ATOM 2399 C CA . ILE B 1 146 ? -9.047 -19.812 -10.312 1 92.25 146 ILE B CA 1
ATOM 2400 C C . ILE B 1 146 ? -10.359 -20.188 -11 1 92.25 146 ILE B C 1
ATOM 2402 O O . ILE B 1 146 ? -10.891 -19.422 -11.797 1 92.25 146 ILE B O 1
ATOM 2406 N N . HIS B 1 147 ? -10.875 -21.25 -10.625 1 90.75 147 HIS B N 1
ATOM 2407 C CA . HIS B 1 147 ? -12.07 -21.797 -11.266 1 90.75 147 HIS B CA 1
ATOM 2408 C C . HIS B 1 147 ? -13.328 -21.094 -10.75 1 90.75 147 HIS B C 1
ATOM 2410 O O . HIS B 1 147 ? -14.234 -20.781 -11.531 1 90.75 147 HIS B O 1
ATOM 2416 N N . ASN B 1 148 ? -13.305 -20.906 -9.492 1 94.88 148 ASN B N 1
ATOM 2417 C CA . ASN B 1 148 ? -14.477 -20.281 -8.898 1 94.88 148 ASN B CA 1
ATOM 2418 C C . ASN B 1 148 ? -14.422 -18.766 -9.023 1 94.88 148 ASN B C 1
ATOM 2420 O O . ASN B 1 148 ? -14.133 -18.062 -8.047 1 94.88 148 ASN B O 1
ATOM 2424 N N . LYS B 1 149 ? -14.844 -18.266 -10.148 1 96.69 149 LYS B N 1
ATOM 2425 C CA . LYS B 1 149 ? -14.789 -16.828 -10.445 1 96.69 149 LYS B CA 1
ATOM 2426 C C . LYS B 1 149 ? -15.789 -16.062 -9.586 1 96.69 149 LYS B C 1
ATOM 2428 O O . LYS B 1 149 ? -15.594 -14.867 -9.328 1 96.69 149 LYS B O 1
ATOM 2433 N N . THR B 1 150 ? -16.875 -16.75 -9.242 1 97.69 150 THR B N 1
ATOM 2434 C CA . THR B 1 150 ? -17.875 -16.094 -8.414 1 97.69 150 THR B CA 1
ATOM 2435 C C . THR B 1 150 ? -17.281 -15.672 -7.07 1 97.69 150 THR B C 1
ATOM 2437 O O . THR B 1 150 ? -17.516 -14.555 -6.605 1 97.69 150 THR B O 1
ATOM 2440 N N . LEU B 1 151 ? -16.547 -16.562 -6.461 1 97.5 151 LEU B N 1
ATOM 2441 C CA . LEU B 1 151 ? -15.93 -16.25 -5.176 1 97.5 151 LEU B CA 1
ATOM 2442 C C . LEU B 1 151 ? -14.945 -15.094 -5.316 1 97.5 151 LEU B C 1
ATOM 2444 O O . LEU B 1 151 ? -14.867 -14.227 -4.441 1 97.5 151 LEU B O 1
ATOM 2448 N N . ILE B 1 152 ? -14.18 -15.078 -6.379 1 98.25 152 ILE B N 1
ATOM 2449 C CA . ILE B 1 152 ? -13.258 -13.984 -6.652 1 98.25 152 ILE B CA 1
ATOM 2450 C C . ILE B 1 152 ? -14.023 -12.672 -6.77 1 98.25 152 ILE B C 1
ATOM 2452 O O . ILE B 1 152 ? -13.672 -11.68 -6.133 1 98.25 152 ILE B O 1
ATOM 2456 N N . THR B 1 153 ? -15.102 -12.75 -7.504 1 98.56 153 THR B N 1
ATOM 2457 C CA . THR B 1 153 ? -15.891 -11.555 -7.77 1 98.56 153 THR B CA 1
ATOM 2458 C C . THR B 1 153 ? -16.562 -11.047 -6.492 1 98.56 153 THR B C 1
ATOM 2460 O O . THR B 1 153 ? -16.562 -9.852 -6.219 1 98.56 153 THR B O 1
ATOM 2463 N N . VAL B 1 154 ? -17.094 -11.914 -5.773 1 98.5 154 VAL B N 1
ATOM 2464 C CA . VAL B 1 154 ? -17.766 -11.547 -4.531 1 98.5 154 VAL B CA 1
ATOM 2465 C C . VAL B 1 154 ? -16.75 -10.93 -3.566 1 98.5 154 VAL B C 1
ATOM 2467 O O . VAL B 1 154 ? -17.031 -9.938 -2.896 1 98.5 154 VAL B O 1
ATOM 2470 N N . THR B 1 155 ? -15.562 -11.516 -3.471 1 98.5 155 THR B N 1
ATOM 2471 C CA . THR B 1 155 ? -14.5 -11.008 -2.617 1 98.5 155 THR B CA 1
ATOM 2472 C C . THR B 1 155 ? -14.078 -9.609 -3.057 1 98.5 155 THR B C 1
ATOM 2474 O O . THR B 1 155 ? -13.891 -8.719 -2.223 1 98.5 155 THR B O 1
ATOM 2477 N N . LEU B 1 156 ? -13.969 -9.422 -4.352 1 98.69 156 LEU B N 1
ATOM 2478 C CA . LEU B 1 156 ? -13.594 -8.125 -4.906 1 98.69 156 LEU B CA 1
ATOM 2479 C C . LEU B 1 156 ? -14.664 -7.078 -4.605 1 98.69 156 LEU B C 1
ATOM 2481 O O . LEU B 1 156 ? -14.352 -5.965 -4.184 1 98.69 156 LEU B O 1
ATOM 2485 N N . ILE B 1 157 ? -15.891 -7.445 -4.797 1 98.69 157 ILE B N 1
ATOM 2486 C CA . ILE B 1 157 ? -17.016 -6.543 -4.551 1 98.69 157 ILE B CA 1
ATOM 2487 C C . ILE B 1 157 ? -17.062 -6.18 -3.066 1 98.69 157 ILE B C 1
ATOM 2489 O O . ILE B 1 157 ? -17.328 -5.031 -2.713 1 98.69 157 ILE B O 1
ATOM 2493 N N . ALA B 1 158 ? -16.844 -7.105 -2.232 1 98.56 158 ALA B N 1
ATOM 2494 C CA . ALA B 1 158 ? -16.797 -6.84 -0.797 1 98.56 158 ALA B CA 1
ATOM 2495 C C . ALA B 1 158 ? -15.727 -5.809 -0.464 1 98.56 158 ALA B C 1
ATOM 2497 O O . ALA B 1 158 ? -15.945 -4.926 0.368 1 98.56 158 ALA B O 1
ATOM 2498 N N . GLY B 1 159 ? -14.562 -5.895 -1.099 1 98.56 159 GLY B N 1
ATOM 2499 C CA . GLY B 1 159 ? -13.484 -4.941 -0.895 1 98.56 159 GLY B CA 1
ATOM 2500 C C . GLY B 1 159 ? -13.836 -3.537 -1.341 1 98.56 159 GLY B C 1
ATOM 2501 O O . GLY B 1 159 ? -13.289 -2.561 -0.828 1 98.56 159 GLY B O 1
ATOM 2502 N N . ILE B 1 160 ? -14.734 -3.42 -2.244 1 98.19 160 ILE B N 1
ATOM 2503 C CA . ILE B 1 160 ? -15.188 -2.125 -2.74 1 98.19 160 ILE B CA 1
ATOM 2504 C C . ILE B 1 160 ? -16.328 -1.604 -1.862 1 98.19 160 ILE B C 1
ATOM 2506 O O . ILE B 1 160 ? -16.312 -0.449 -1.432 1 98.19 160 ILE B O 1
ATOM 2510 N N . ALA B 1 161 ? -17.297 -2.396 -1.551 1 98.19 161 ALA B N 1
ATOM 2511 C CA . ALA B 1 161 ? -18.547 -2 -0.913 1 98.19 161 ALA B CA 1
ATOM 2512 C C . ALA B 1 161 ? -18.328 -1.664 0.56 1 98.19 161 ALA B C 1
ATOM 2514 O O . ALA B 1 161 ? -18.938 -0.724 1.083 1 98.19 161 ALA B O 1
ATOM 2515 N N . LEU B 1 162 ? -17.5 -2.338 1.204 1 97.5 162 LEU B N 1
ATOM 2516 C CA . LEU B 1 162 ? -17.359 -2.201 2.65 1 97.5 162 LEU B CA 1
ATOM 2517 C C . LEU B 1 162 ? -16.875 -0.806 3.02 1 97.5 162 LEU B C 1
ATOM 2519 O O . LEU B 1 162 ? -17.516 -0.105 3.805 1 97.5 162 LEU B O 1
ATOM 2523 N N . PRO B 1 163 ? -15.789 -0.373 2.441 1 95.19 163 PRO B N 1
ATOM 2524 C CA . PRO B 1 163 ? -15.352 0.973 2.822 1 95.19 163 PRO B CA 1
ATOM 2525 C C . PRO B 1 163 ? -16.344 2.057 2.395 1 95.19 163 PRO B C 1
ATOM 2527 O O . PRO B 1 163 ? -16.469 3.078 3.074 1 95.19 163 PRO B O 1
ATOM 2530 N N . VAL B 1 164 ? -17 1.838 1.316 1 94.12 164 VAL B N 1
ATOM 2531 C CA . VAL B 1 164 ? -18 2.809 0.854 1 94.12 164 VAL B CA 1
ATOM 2532 C C . VAL B 1 164 ? -19.156 2.881 1.847 1 94.12 164 VAL B C 1
ATOM 2534 O O . VAL B 1 164 ? -19.578 3.971 2.232 1 94.12 164 VAL B O 1
ATOM 2537 N N . ILE B 1 165 ? -19.625 1.77 2.293 1 94.81 165 ILE B N 1
ATOM 2538 C CA . ILE B 1 165 ? -20.734 1.702 3.248 1 94.81 165 ILE B CA 1
ATOM 2539 C C . ILE B 1 165 ? -20.297 2.289 4.586 1 94.81 165 ILE B C 1
ATOM 2541 O O . ILE B 1 165 ? -21.031 3.051 5.211 1 94.81 165 ILE B O 1
ATOM 2545 N N . LEU B 1 166 ? -19.062 2.008 5 1 93.19 166 LEU B N 1
ATOM 2546 C CA . LEU B 1 166 ? -18.547 2.471 6.285 1 93.19 166 LEU B CA 1
ATOM 2547 C C . LEU B 1 166 ? -18.312 3.979 6.266 1 93.19 166 LEU B C 1
ATOM 2549 O O . LEU B 1 166 ? -18.422 4.641 7.301 1 93.19 166 LEU B O 1
ATOM 2553 N N . ALA B 1 167 ? -18.016 4.539 5.117 1 86.88 167 ALA B N 1
ATOM 2554 C CA . ALA B 1 167 ? -17.812 5.977 4.977 1 86.88 167 ALA B CA 1
ATOM 2555 C C . ALA B 1 167 ? -19.141 6.73 5.07 1 86.88 167 ALA B C 1
ATOM 2557 O O . ALA B 1 167 ? -19.156 7.941 5.285 1 86.88 167 ALA B O 1
ATOM 2558 N N . MET B 1 168 ? -20.234 6.008 4.934 1 84.25 168 MET B N 1
ATOM 2559 C CA . MET B 1 168 ? -21.547 6.625 4.918 1 84.25 168 MET B CA 1
ATOM 2560 C C . MET B 1 168 ? -22.219 6.516 6.285 1 84.25 168 MET B C 1
ATOM 2562 O O . MET B 1 168 ? -23.281 7.109 6.512 1 84.25 168 MET B O 1
ATOM 2566 N N . VAL B 1 169 ? -21.688 5.844 7.145 1 78.19 169 VAL B N 1
ATOM 2567 C CA . VAL B 1 169 ? -22.25 5.703 8.484 1 78.19 169 VAL B CA 1
ATOM 2568 C C . VAL B 1 169 ? -21.406 6.48 9.484 1 78.19 169 VAL B C 1
ATOM 2570 O O . VAL B 1 169 ? -20.203 6.664 9.281 1 78.19 169 VAL B O 1
#

Sequence (338 aa):
MIPSRAFLKYTRVTHLYLGVFIAPALFFFAFTGALQTFSLHETTRGSSYKPPAWAMTLAQIHKKQTTVVPVRKLPPPEKGDKADRVAATPSAPVSAPTAGASVPAPASTPSSKLHNAMPLKIFFLIVSIGLFLSTLSGLYMSYKYIHNKTLITVTLIAGIALPVILAMVMIPSRAFLKYTRVTHLYLGVFIAPALFFFAFTGALQTFSLHETTRGSSYKPPAWAMTLAQIHKKQTTVVPVRKLPPPEKGDKADRVAATPSAPVSAPTAGASVPAPASTPSSKLHNAMPLKIFFLIVSIGLFLSTLSGLYMSYKYIHNKTLITVTLIAGIALPVILAMV

Solvent-accessible surface area (backbone atoms only — not comparable to full-atom values): 19470 Å² total; per-residue (Å²): 130,80,48,71,68,58,46,49,50,50,39,50,52,48,29,49,54,44,44,41,25,38,36,53,52,48,46,50,48,24,52,46,46,45,38,43,62,70,42,57,40,45,62,52,91,93,49,88,55,71,45,55,67,67,44,35,38,49,44,29,36,72,58,66,35,33,76,73,72,81,75,78,73,68,71,71,73,70,76,72,75,70,69,80,75,73,79,71,80,75,81,78,82,71,80,64,80,76,76,68,73,73,66,74,68,73,73,71,64,73,71,70,70,73,64,60,36,57,60,34,37,52,51,50,41,52,43,23,52,38,50,38,51,27,47,51,35,48,52,51,46,49,63,70,71,43,80,63,48,65,61,53,48,52,38,35,49,48,34,50,48,48,57,54,55,34,69,72,77,128,80,50,70,68,57,47,50,49,51,38,51,51,49,27,49,54,43,43,42,25,38,36,53,52,48,46,51,47,24,52,45,47,46,37,44,60,71,42,56,40,44,62,50,90,93,49,86,57,73,44,55,68,67,44,37,36,50,44,30,37,73,57,65,35,32,76,74,71,81,74,76,73,69,72,72,73,71,77,73,76,70,68,78,76,72,78,72,76,75,82,78,82,71,79,65,78,73,73,68,72,72,67,74,67,72,71,69,63,73,70,69,72,72,62,58,36,57,61,34,37,51,50,51,41,52,43,24,52,39,49,39,51,27,47,52,36,48,49,52,46,49,64,70,72,44,83,63,48,64,61,52,49,52,38,35,48,49,33,52,48,49,56,56,55,35,69,73,78

Secondary structure (DSSP, 8-state):
---HHHHHHHHHHHHHHHHHHHHHHHHHHHHHHHHHHTTTTSPPTT------HHHHHHHHHHHHS-SPPP-----------------------------------------------HHHHHHHHHHHHHHHHHHHHHHHHHHHH-S-HHHHHHHHHHHHHHHHHHHH-/---HHHHHHHHHHHHHHHHHHHHHHHHHHHHHHHHHHTTTTSPPTT------HHHHHHHHHHHHS-SPPP-----------------------------------------------HHHHHHHHHHHHHHHHHHHHHHHHHHHH-S-HHHHHHHHHHHHHHHHHHHT-

Radius of gyration: 29.13 Å; Cα contacts (8 Å, |Δi|>4): 277; chains: 2; bounding box: 65×97×74 Å